Protein 3UIW (pdb70)

Organism: Danio rerio (NCBI:txid7955)

Sequence (219 aa):
PGLSSSACGQFVQDIVSSNCVVIFSKTTCPYCKMAKGVFNEIGATYKVVELDEHNDGRRLQETLAELTGARTVPRVFINGQCIGGGSDTKQLHQQGKLLPLIEQCRPCCLGLSSSACGQFVQDIVSSNCVVIFSKTTCPYCKMAKGVFNEIGATYKVVELDEHNDGRRLQETLAELTGARTVPRVFINGQCIGGGSDTKQLHQQGKLLPLIEQCRPCCL

CATH classification: 3.40.30.10

Nearest PDB structures (foldseek):
  3uiw-assembly1_A  TM=1.009E+00  e=3.862E-23  Danio rerio
  2fls-assembly1_A  TM=9.974E-01  e=3.749E-14  Homo sapiens
  2ht9-assembly1_B  TM=9.927E-01  e=5.512E-14  Homo sapiens
  2e7p-assembly5_D  TM=9.700E-01  e=1.005E-11  Populus tremula x Populus tremuloides
  3h8q-assembly2_B  TM=9.301E-01  e=3.407E-11  Homo sapiens

Solvent-accessible surface area: 11529 Å² total; per-residue (Å²): 130,53,35,35,120,53,11,16,10,6,24,3,66,16,13,13,75,67,42,43,2,0,0,0,0,56,70,115,21,102,123,0,147,61,0,40,30,6,0,94,137,41,64,17,129,57,91,45,11,34,4,68,125,39,136,38,5,208,89,0,19,78,12,0,26,120,104,35,72,36,120,86,20,2,16,0,11,4,68,34,128,44,29,14,10,3,52,68,0,67,80,39,51,121,112,49,100,0,80,63,55,25,123,128,21,172,76,143,122,148,77,38,42,120,50,15,20,14,5,28,4,95,16,16,15,78,65,49,45,2,1,0,0,0,52,73,112,20,92,123,0,60,66,0,40,30,11,0,92,86,49,69,20,132,54,96,47,10,35,7,64,111,16,89,46,5,86,50,0,43,54,15,0,26,143,93,43,72,40,89,76,18,0,12,0,12,5,64,34,130,42,30,14,11,3,61,64,0,54,120,42,67,143,98,50,33,0,61,71,75,32,132,73,2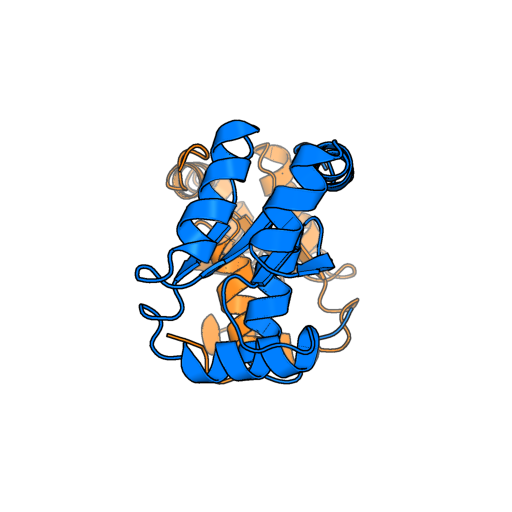9,118,84,121,116,157

GO terms:
  GO:0051537 2 iron, 2 sulfur cluster binding (F, IDA)
  GO:0005829 cytosol (C, IDA)
  GO:0016491 oxidoreductase activity (F, IDA)
  GO:0015038 glutathione disulfide oxidoreductase activity (F, IDA)
  GO:0080058 protein deglutathionylation (P, IDA)
  GO:0001755 neural crest cell migration (P, IMP)
  GO:0001944 vasculature development (P, IMP)
  GO:0003147 neural crest cell migration involved in heart formation (P, IMP)
  GO:0007417 central nervous system development (P, IMP)
  GO:0060914 heart formation (P, IMP)
  GO:0008347 glial cell migration (P, IMP)

Structure (mmCIF, N/CA/C/O backbone):
data_3UIW
#
_entry.id   3UIW
#
_cell.length_a   92.552
_cell.length_b   92.552
_cell.length_c   167.077
_cell.angle_alpha   90.00
_cell.angle_beta   90.00
_cell.angle_gamma   120.00
#
_symmetry.space_group_name_H-M   'H 3 2'
#
loop_
_entity.id
_entity.type
_entity.pdbx_description
1 polymer 'Glutaredoxin 2'
2 non-polymer GLUTATHIONE
3 non-polymer 'SULFATE ION'
4 water water
#
loop_
_atom_site.group_PDB
_atom_site.id
_atom_site.type_symbol
_atom_site.label_atom_id
_atom_site.label_alt_id
_atom_site.label_comp_id
_atom_site.label_asym_id
_atom_site.label_entity_id
_atom_site.label_seq_id
_atom_site.pdbx_PDB_ins_code
_atom_site.Cartn_x
_atom_site.Cartn_y
_atom_site.Cartn_z
_atom_site.occupancy
_atom_site.B_iso_or_equiv
_atom_site.auth_seq_id
_atom_site.auth_comp_id
_atom_site.auth_asym_id
_atom_site.auth_atom_id
_atom_site.pdbx_PDB_model_num
ATOM 1 N N . PRO A 1 29 ? -36.503 23.188 10.690 1.00 96.60 9 PRO A N 1
ATOM 2 C CA . PRO A 1 29 ? -37.323 23.452 9.504 1.00 94.96 9 PRO A CA 1
ATOM 3 C C . PRO A 1 29 ? -38.242 22.272 9.158 1.00 96.10 9 PRO A C 1
ATOM 4 O O . PRO A 1 29 ? -38.778 21.643 10.073 1.00 95.06 9 PRO A O 1
ATOM 8 N N . GLY A 1 30 ? -38.419 21.975 7.871 1.00 97.89 10 GLY A N 1
ATOM 9 C CA . GLY A 1 30 ? -39.324 20.916 7.450 1.00 92.76 10 GLY A CA 1
ATOM 10 C C . GLY A 1 30 ? -38.860 20.188 6.201 1.00 79.12 10 GLY A C 1
ATOM 11 O O . GLY A 1 30 ? -38.004 20.669 5.471 1.00 74.09 10 GLY A O 1
ATOM 12 N N . LEU A 1 31 ? -39.444 19.022 5.963 1.00 64.49 11 LEU A N 1
ATOM 13 C CA . LEU A 1 31 ? -39.004 18.121 4.910 1.00 54.46 11 LEU A CA 1
ATOM 14 C C . LEU A 1 31 ? -39.958 18.221 3.712 1.00 54.75 11 LEU A C 1
ATOM 15 O O . LEU A 1 31 ? -41.154 18.439 3.874 1.00 53.99 11 LEU A O 1
ATOM 20 N N . SER A 1 32 ? -39.428 18.089 2.503 1.00 51.23 12 SER A N 1
ATOM 21 C CA . SER A 1 32 ? -40.255 18.132 1.307 1.00 47.33 12 SER A CA 1
ATOM 22 C C . SER A 1 32 ? -41.175 16.910 1.242 1.00 52.92 12 SER A C 1
ATOM 23 O O . SER A 1 32 ? -40.915 15.906 1.899 1.00 59.13 12 SER A O 1
ATOM 26 N N . SER A 1 33 ? -42.245 16.993 0.456 1.00 49.38 13 SER A N 1
ATOM 27 C CA . SER A 1 33 ? -43.266 15.941 0.448 1.00 51.67 13 SER A CA 1
ATOM 28 C C . SER A 1 33 ? -42.947 14.755 -0.477 1.00 52.28 13 SER A C 1
ATOM 29 O O . SER A 1 33 ? -43.768 13.850 -0.616 1.00 50.41 13 SER A O 1
ATOM 32 N N . SER A 1 34 ? -41.777 14.773 -1.120 1.00 52.74 14 SER A N 1
ATOM 33 C CA . SER A 1 34 ? -41.278 13.623 -1.894 1.00 39.15 14 SER A CA 1
ATOM 34 C C . SER A 1 34 ? -39.753 13.683 -2.035 1.00 35.36 14 SER A C 1
ATOM 35 O O . SER A 1 34 ? -39.152 14.718 -1.786 1.00 43.12 14 SER A O 1
ATOM 38 N N . ALA A 1 35 ? -39.134 12.566 -2.417 1.00 25.65 15 ALA A N 1
ATOM 39 C CA . ALA A 1 35 ? -37.704 12.525 -2.739 1.00 34.62 15 ALA A CA 1
ATOM 40 C C . ALA A 1 35 ? -37.293 13.484 -3.866 1.00 43.90 15 ALA A C 1
ATOM 41 O O . ALA A 1 35 ? -36.207 14.059 -3.840 1.00 45.84 15 ALA A O 1
ATOM 43 N N . CYS A 1 36 ? -38.150 13.632 -4.867 1.00 54.63 16 CYS A N 1
ATOM 44 C CA . CYS A 1 36 ? -37.935 14.607 -5.934 1.00 53.79 16 CYS A CA 1
ATOM 45 C C . CYS A 1 36 ? -37.789 16.013 -5.354 1.00 42.62 16 CYS A C 1
ATOM 46 O O . CYS A 1 36 ? -36.819 16.745 -5.650 1.00 33.18 16 CYS A O 1
ATOM 49 N N . GLY A 1 37 ? -38.780 16.379 -4.536 1.00 34.93 17 GLY A N 1
ATOM 50 C CA . GLY A 1 37 ? -38.829 17.677 -3.890 1.00 28.02 17 GLY A CA 1
ATOM 51 C C . GLY A 1 37 ? -37.655 17.858 -2.953 1.00 34.08 17 GLY A C 1
ATOM 52 O O . GLY A 1 37 ? -37.034 18.923 -2.890 1.00 37.62 17 GLY A O 1
ATOM 53 N N . GLN A 1 38 ? -37.325 16.798 -2.236 1.00 34.10 18 GLN A N 1
ATOM 54 C CA . GLN A 1 38 ? -36.270 16.880 -1.259 1.00 33.94 18 GLN A CA 1
ATOM 55 C C . GLN A 1 38 ? -34.984 17.122 -1.986 1.00 31.20 18 GLN A C 1
ATOM 56 O O . GLN A 1 38 ? -34.196 17.973 -1.604 1.00 30.22 18 GLN A O 1
ATOM 62 N N . PHE A 1 39 ? -34.775 16.352 -3.041 1.00 30.22 19 PHE A N 1
ATOM 63 C CA . PHE A 1 39 ? -33.564 16.456 -3.818 1.00 25.72 19 PHE A CA 1
ATOM 64 C C . PHE A 1 39 ? -33.379 17.872 -4.363 1.00 35.68 19 PHE A C 1
ATOM 65 O O . PHE A 1 39 ? -32.299 18.468 -4.226 1.00 41.40 19 PHE A O 1
ATOM 73 N N . VAL A 1 40 ? -34.427 18.420 -4.973 1.00 30.32 20 VAL A N 1
ATOM 7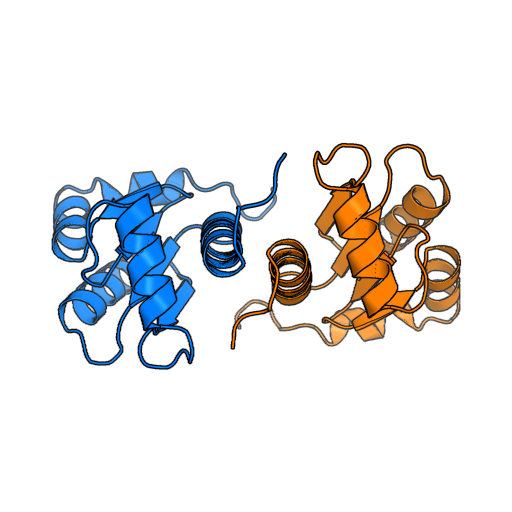4 C CA . VAL A 1 40 ? -34.336 19.784 -5.486 1.00 28.58 20 VAL A CA 1
ATOM 75 C C . VAL A 1 40 ? -34.052 20.796 -4.357 1.00 36.98 20 VAL A C 1
ATOM 76 O O . VAL A 1 40 ? -33.135 21.625 -4.465 1.00 34.09 20 VAL A O 1
ATOM 80 N N . GLN A 1 41 ? -34.812 20.712 -3.266 1.00 41.19 21 GLN A N 1
ATOM 81 C CA . GLN A 1 41 ? -34.550 21.543 -2.082 1.00 36.61 21 GLN A CA 1
ATOM 82 C C . GLN A 1 41 ? -33.094 21.398 -1.639 1.00 30.18 21 GLN A C 1
ATOM 83 O O . GLN A 1 41 ? -32.376 22.387 -1.416 1.00 26.17 21 GLN A O 1
ATOM 86 N N . ASP A 1 42 ? -32.650 20.148 -1.553 1.00 22.11 22 ASP A N 1
ATOM 87 C CA . ASP A 1 42 ? -31.334 19.849 -1.017 1.00 26.01 22 ASP A CA 1
ATOM 88 C C . ASP A 1 42 ? -30.282 20.513 -1.874 1.00 30.35 22 ASP A C 1
ATOM 89 O O . ASP A 1 42 ? -29.497 21.292 -1.359 1.00 30.32 22 ASP A O 1
ATOM 94 N N . ILE A 1 43 ? -30.259 20.226 -3.179 1.00 25.21 23 ILE A N 1
ATOM 95 C CA . ILE A 1 43 ? -29.156 20.730 -3.989 1.00 26.61 23 ILE A CA 1
ATOM 96 C C . ILE A 1 43 ? -29.249 22.241 -4.177 1.00 35.56 23 ILE A C 1
ATOM 97 O O . ILE A 1 43 ? -28.232 22.922 -4.269 1.00 50.30 23 ILE A O 1
ATOM 102 N N . VAL A 1 44 ? -30.461 22.775 -4.241 1.00 29.56 24 VAL A N 1
ATOM 103 C CA . VAL A 1 44 ? -30.620 24.218 -4.364 1.00 24.51 24 VAL A CA 1
ATOM 104 C C . VAL A 1 44 ? -30.237 24.973 -3.081 1.00 27.30 24 VAL A C 1
ATOM 105 O O . VAL A 1 44 ? -29.874 26.148 -3.133 1.00 22.32 24 VAL A O 1
ATOM 109 N N . SER A 1 45 ? -30.336 24.298 -1.937 1.00 30.53 25 SER A N 1
ATOM 110 C CA . SER A 1 45 ? -29.826 24.829 -0.664 1.00 35.65 25 SER A CA 1
ATOM 111 C C . SER A 1 45 ? -28.316 24.719 -0.453 1.00 35.06 25 SER A C 1
ATOM 112 O O . SER A 1 45 ? -27.750 25.537 0.246 1.00 31.84 25 SER A O 1
ATOM 115 N N . SER A 1 46 ? -27.666 23.701 -1.012 1.00 32.30 26 SER A N 1
ATOM 116 C CA . SER A 1 46 ? -26.257 23.451 -0.699 1.00 29.25 26 SER A CA 1
ATOM 117 C C . SER A 1 46 ? -25.374 24.176 -1.676 1.00 34.36 26 SER A C 1
ATOM 118 O O . SER A 1 46 ? -24.157 24.086 -1.598 1.00 37.34 26 SER A O 1
ATOM 121 N N . ASN A 1 47 ? -25.995 24.866 -2.623 1.00 35.56 27 ASN A N 1
ATOM 122 C CA . ASN A 1 47 ? -25.273 25.434 -3.742 1.00 24.18 27 ASN A CA 1
ATOM 123 C C . ASN A 1 47 ? -25.778 26.808 -4.097 1.00 18.61 27 ASN A C 1
ATOM 124 O O . ASN A 1 47 ? -26.971 27.032 -4.193 1.00 27.10 27 ASN A O 1
ATOM 129 N N . CYS A 1 48 ? -24.859 27.737 -4.277 1.00 19.18 28 CYS A N 1
ATOM 130 C CA . CYS A 1 48 ? -25.207 29.051 -4.773 1.00 26.22 28 CYS A CA 1
ATOM 131 C C . CYS A 1 48 ? -25.933 28.916 -6.109 1.00 23.61 28 CYS A C 1
ATOM 132 O O . CYS A 1 48 ? -27.103 29.251 -6.217 1.00 22.88 28 CYS A O 1
ATOM 135 N N . VAL A 1 49 ? -25.221 28.422 -7.122 1.00 16.46 29 VAL A N 1
ATOM 136 C CA . VAL A 1 49 ? -25.737 28.349 -8.480 1.00 18.54 29 VAL A CA 1
ATOM 137 C C . VAL A 1 49 ? -26.036 26.904 -8.877 1.00 25.32 29 VAL A C 1
ATOM 138 O O . VAL A 1 49 ? -25.172 26.038 -8.840 1.00 21.69 29 VAL A O 1
ATOM 142 N N . VAL A 1 50 ? -27.275 26.632 -9.245 1.00 27.65 30 VAL A N 1
ATOM 143 C CA . VAL A 1 50 ? -27.607 25.312 -9.738 1.00 27.67 30 VAL A CA 1
ATOM 144 C C . VAL A 1 50 ? -28.315 25.395 -11.081 1.00 25.24 30 VAL A C 1
ATOM 145 O O . VAL A 1 50 ? -29.226 26.192 -11.274 1.00 30.06 30 VAL A O 1
ATOM 149 N N . ILE A 1 51 ? -27.883 24.551 -12.002 1.00 25.59 31 ILE A N 1
ATOM 150 C CA . ILE A 1 51 ? -28.474 24.464 -13.316 1.00 23.37 31 ILE A CA 1
ATOM 151 C C . ILE A 1 51 ? -29.005 23.053 -13.480 1.00 25.10 31 ILE A C 1
ATOM 152 O O . ILE A 1 51 ? -28.237 22.089 -13.544 1.00 35.01 31 ILE A O 1
ATOM 157 N N . PHE A 1 52 ? -30.321 22.917 -13.533 1.00 18.22 32 PHE A N 1
ATOM 158 C CA . PHE A 1 52 ? -30.909 21.655 -13.977 1.00 17.51 32 PHE A CA 1
ATOM 159 C C . PHE A 1 52 ? -30.957 21.688 -15.499 1.00 21.12 32 PHE A C 1
ATOM 160 O O . PHE A 1 52 ? -31.530 22.599 -16.089 1.00 15.11 32 PHE A O 1
ATOM 168 N N . SER A 1 53 ? -30.336 20.696 -16.123 1.00 23.74 33 SER A N 1
ATOM 169 C CA . SER A 1 53 ? -29.913 20.818 -17.503 1.00 24.23 33 SER A CA 1
ATOM 170 C C . SER A 1 53 ? -30.138 19.533 -18.300 1.00 30.28 33 SER A C 1
ATOM 171 O O . SER A 1 53 ? -30.467 18.492 -17.738 1.00 27.80 33 SER A O 1
ATOM 174 N N . LYS A 1 54 ? -30.020 19.627 -19.620 1.00 28.10 34 LYS A N 1
ATOM 175 C CA . LYS A 1 54 ? -29.800 18.443 -20.436 1.00 27.58 34 LYS A CA 1
ATOM 176 C C . LYS A 1 54 ? -28.523 18.621 -21.255 1.00 19.98 34 LYS A C 1
ATOM 177 O O . LYS A 1 54 ? -28.207 19.718 -21.696 1.00 23.64 34 LYS A O 1
ATOM 183 N N . THR A 1 55 ? -27.776 17.538 -21.413 1.00 25.91 35 THR A N 1
ATOM 184 C CA . THR A 1 55 ? -26.508 17.550 -22.143 1.00 34.13 35 THR A CA 1
ATOM 185 C C . THR A 1 55 ? -26.703 17.921 -23.599 1.00 38.30 35 THR A C 1
ATOM 186 O O . THR A 1 55 ? -25.801 18.481 -24.218 1.00 37.10 35 THR A O 1
ATOM 190 N N . THR A 1 56 ? -27.884 17.595 -24.129 1.00 35.33 36 THR A N 1
ATOM 191 C CA . THR A 1 56 ? -28.246 17.924 -25.505 1.00 38.38 36 THR A CA 1
ATOM 192 C C . THR A 1 56 ? -28.927 19.292 -25.673 1.00 45.78 36 THR A C 1
ATOM 193 O O . THR A 1 56 ? -29.334 19.623 -26.783 1.00 47.92 36 THR A O 1
ATOM 197 N N . CYS A 1 57 ? -29.058 20.090 -24.607 1.00 33.42 37 CYS A N 1
ATOM 198 C CA . CYS A 1 57 ? -29.775 21.365 -24.735 1.00 22.44 37 CYS A CA 1
ATOM 199 C C . CYS A 1 57 ? -28.888 22.611 -24.854 1.00 26.04 37 CYS A C 1
ATOM 200 O O . CYS A 1 57 ? -28.210 22.975 -23.898 1.00 38.62 37 CYS A O 1
ATOM 203 N N . PRO A 1 58 ? -28.923 23.282 -26.025 1.00 26.01 38 PRO A N 1
ATOM 204 C CA . PRO A 1 58 ? -28.143 24.490 -26.336 1.00 19.12 38 PRO A CA 1
ATOM 205 C C . PRO A 1 58 ? -28.400 25.677 -25.387 1.00 21.70 38 PRO A C 1
ATOM 206 O O . PRO A 1 58 ? -27.487 26.465 -25.133 1.00 23.19 38 PRO A O 1
ATOM 210 N N . TYR A 1 59 ? -29.628 25.843 -24.907 1.00 21.68 39 TYR A N 1
ATOM 211 C CA . TYR A 1 59 ? -29.895 26.882 -23.925 1.00 23.80 39 TYR A CA 1
ATOM 212 C C . TYR A 1 59 ? -29.125 26.618 -22.611 1.00 16.09 39 TYR A C 1
ATOM 213 O O . TYR A 1 59 ? -28.668 27.565 -21.961 1.00 19.18 39 TYR A O 1
ATOM 222 N N . CYS A 1 60 ? -28.932 25.340 -22.268 1.00 13.13 40 CYS A N 1
ATOM 223 C CA . CYS A 1 60 ? -28.090 24.942 -21.129 1.00 17.56 40 CYS A CA 1
ATOM 224 C C . CYS A 1 60 ? -26.614 25.224 -21.380 1.00 31.10 40 CYS A C 1
ATOM 225 O O . CYS A 1 60 ? -25.888 25.669 -20.469 1.00 40.82 40 CYS A O 1
ATOM 228 N N . LYS A 1 61 ? -26.150 24.967 -22.600 1.00 21.06 41 LYS A N 1
ATOM 229 C CA . LYS A 1 61 ? -24.763 25.306 -22.929 1.00 27.30 41 LYS A CA 1
ATOM 230 C C . LYS A 1 61 ? -24.586 26.826 -22.846 1.00 23.68 41 LYS A C 1
ATOM 231 O O . LYS A 1 61 ? -23.579 27.320 -22.341 1.00 23.95 41 LYS A O 1
ATOM 236 N N . MET A 1 62 ? -25.576 27.576 -23.310 1.00 20.22 42 MET A N 1
ATOM 237 C CA . MET A 1 62 ? -25.509 29.028 -23.188 1.00 27.89 42 MET A CA 1
ATOM 238 C C . MET A 1 62 ? -25.399 29.498 -21.715 1.00 35.27 42 MET A C 1
ATOM 239 O O . MET A 1 62 ? -24.444 30.212 -21.345 1.00 39.55 42 MET A O 1
ATOM 244 N N . ALA A 1 63 ? -26.365 29.093 -20.884 1.00 22.73 43 ALA A N 1
ATOM 245 C CA . ALA A 1 63 ? -26.330 29.414 -19.448 1.00 18.39 43 ALA A CA 1
ATOM 246 C C . ALA A 1 63 ? -25.007 29.001 -18.744 1.00 25.06 43 ALA A C 1
ATOM 247 O O . ALA A 1 63 ? -24.354 29.824 -18.066 1.00 30.22 43 ALA A O 1
ATOM 249 N N . LYS A 1 64 ? -24.595 27.743 -18.916 1.00 18.26 44 LYS A N 1
ATOM 250 C CA . LYS A 1 64 ? -23.293 27.312 -18.405 1.00 21.41 44 LYS A CA 1
ATOM 251 C C . LYS A 1 64 ? -22.215 28.275 -18.873 1.00 23.06 44 LYS A C 1
ATOM 252 O O . LYS A 1 64 ? -21.353 28.685 -18.097 1.00 27.87 44 LYS A O 1
ATOM 258 N N . GLY A 1 65 ? -22.276 28.637 -20.149 1.00 20.65 45 GLY A N 1
ATOM 259 C CA . GLY A 1 65 ? -21.330 29.566 -20.734 1.00 17.29 45 GLY A CA 1
ATOM 260 C C . GLY A 1 65 ? -21.238 30.896 -20.010 1.00 21.25 45 GLY A C 1
ATOM 261 O O . GLY A 1 65 ? -20.136 31.383 -19.719 1.00 24.15 45 GLY A O 1
ATOM 262 N N . VAL A 1 66 ? -22.375 31.522 -19.736 1.00 18.19 46 VAL A N 1
ATOM 263 C CA . VAL A 1 66 ? -22.269 32.801 -19.044 1.00 35.77 46 VAL A CA 1
ATOM 264 C C . VAL A 1 66 ? -21.668 32.578 -17.654 1.00 44.11 46 VAL A C 1
ATOM 265 O O . VAL A 1 66 ? -20.843 33.374 -17.184 1.00 44.31 46 VAL A O 1
ATOM 269 N N . PHE A 1 67 ? -22.026 31.484 -16.995 1.00 44.45 47 PHE A N 1
ATOM 270 C CA . PHE A 1 67 ? -21.386 31.265 -15.696 1.00 36.98 47 PHE A CA 1
ATOM 271 C C . PHE A 1 67 ? -19.881 31.061 -15.778 1.00 39.47 47 PHE A C 1
ATOM 272 O O . PHE A 1 67 ? -19.152 31.614 -14.972 1.00 42.16 47 PHE A O 1
ATOM 280 N N . ASN A 1 68 ? -19.401 30.288 -16.742 1.00 34.73 48 ASN A N 1
ATOM 281 C CA . ASN A 1 68 ? -17.958 30.201 -16.945 1.00 34.34 48 ASN A CA 1
ATOM 282 C C . ASN A 1 68 ? -17.376 31.586 -17.235 1.00 36.42 48 ASN A C 1
ATOM 283 O O . ASN A 1 68 ? -16.288 31.937 -16.778 1.00 24.48 48 ASN A O 1
ATOM 288 N N . GLU A 1 69 ? -18.108 32.385 -17.993 1.00 33.31 49 GLU A N 1
ATOM 289 C CA . GLU A 1 69 ? -17.644 33.733 -18.268 1.00 34.83 49 GLU A CA 1
ATOM 290 C C . GLU A 1 69 ? -17.406 34.482 -16.960 1.00 36.77 49 GLU A C 1
ATOM 291 O O . GLU A 1 69 ? -16.362 35.083 -16.773 1.00 41.21 49 GLU A O 1
ATOM 297 N N . ILE A 1 70 ? -18.382 34.449 -16.059 1.00 42.65 50 ILE A N 1
ATOM 298 C CA . ILE A 1 70 ? -18.262 35.147 -14.780 1.00 38.35 50 ILE A CA 1
ATOM 299 C C . ILE A 1 70 ? -17.180 34.560 -13.843 1.00 45.59 50 ILE A C 1
ATOM 300 O O . ILE A 1 70 ? -16.712 35.232 -12.913 1.00 47.76 50 ILE A O 1
ATOM 305 N N . GLY A 1 71 ? -16.797 33.308 -14.070 1.00 33.65 51 GLY A N 1
ATOM 306 C CA . GLY A 1 71 ? -15.913 32.611 -13.153 1.00 32.56 51 GLY A CA 1
ATOM 307 C C . GLY A 1 71 ? -16.604 32.087 -11.900 1.00 38.75 51 GLY A C 1
ATOM 308 O O . GLY A 1 71 ? -15.976 31.926 -10.859 1.00 51.52 51 GLY A O 1
ATOM 309 N N . ALA A 1 72 ? -17.902 31.815 -11.999 1.00 39.97 52 ALA A N 1
ATOM 310 C CA . ALA A 1 72 ? -18.655 31.195 -10.915 1.00 32.05 52 ALA A CA 1
ATOM 311 C C . ALA A 1 72 ? -18.742 29.694 -11.141 1.00 30.46 52 ALA A C 1
ATOM 312 O O . ALA A 1 72 ? -19.160 29.260 -12.197 1.00 34.45 52 ALA A O 1
ATOM 314 N N . THR A 1 73 ? -18.346 28.885 -10.169 1.00 29.84 53 THR A N 1
ATOM 315 C CA . THR A 1 73 ? -18.553 27.450 -10.309 1.00 32.42 53 THR A CA 1
ATOM 316 C C . THR A 1 73 ? -19.985 27.135 -9.892 1.00 30.37 53 THR A C 1
ATOM 317 O O . THR A 1 73 ? -20.559 27.820 -9.063 1.00 26.35 53 THR A O 1
ATOM 321 N N . TYR A 1 74 ? -20.586 26.124 -10.499 1.00 34.12 54 TYR A N 1
ATOM 322 C CA . TYR A 1 74 ? -21.989 25.863 -10.261 1.00 25.87 54 TYR A CA 1
ATOM 323 C C . TYR A 1 74 ? -22.202 24.359 -10.226 1.00 26.70 54 TYR A C 1
ATOM 324 O O . TYR A 1 74 ? -21.316 23.599 -10.597 1.00 24.85 54 TYR A O 1
ATOM 333 N N . LYS A 1 75 ? -23.364 23.936 -9.747 1.00 25.76 55 LYS A N 1
ATOM 334 C CA . LYS A 1 75 ? -23.725 22.535 -9.730 1.00 33.07 55 LYS A CA 1
ATOM 335 C C . LYS A 1 75 ? -24.628 22.244 -10.915 1.00 33.93 55 LYS A C 1
ATOM 336 O O . LYS A 1 75 ? -25.606 22.942 -11.142 1.00 28.46 55 LYS A O 1
ATOM 342 N N . VAL A 1 76 ? -24.303 21.203 -11.664 1.00 35.42 56 VAL A N 1
ATOM 343 C CA . VAL A 1 76 ? -25.148 20.783 -12.761 1.00 29.41 56 VAL A CA 1
ATOM 344 C C . VAL A 1 76 ? -25.807 19.450 -12.462 1.00 29.25 56 VAL A C 1
ATOM 345 O O . VAL A 1 76 ? -25.161 18.513 -11.985 1.00 35.88 56 VAL A O 1
ATOM 349 N N . VAL A 1 77 ? -27.101 19.371 -12.734 1.00 23.05 57 VAL A N 1
ATOM 350 C CA . VAL A 1 77 ? -27.795 18.099 -12.724 1.00 22.47 57 VAL A CA 1
ATOM 351 C C . VAL A 1 77 ? -28.269 17.800 -14.143 1.00 25.36 57 VAL A C 1
ATOM 352 O O . VAL A 1 77 ? -29.217 18.410 -14.639 1.00 23.72 57 VAL A O 1
ATOM 356 N N . GLU A 1 78 ? -27.637 16.852 -14.813 1.00 26.67 58 GLU A N 1
ATOM 357 C CA . GLU A 1 78 ? -28.100 16.537 -16.145 1.00 21.24 58 GLU A CA 1
ATOM 358 C C . GLU A 1 78 ? -29.334 15.629 -16.035 1.00 20.18 58 GLU A C 1
ATOM 359 O O . GLU A 1 78 ? -29.233 14.482 -15.634 1.00 32.58 58 GLU A O 1
ATOM 365 N N . LEU A 1 79 ? -30.493 16.119 -16.448 1.00 23.72 59 LEU A N 1
ATOM 366 C CA . LEU A 1 79 ? -31.725 15.376 -16.237 1.00 33.55 59 LEU A CA 1
ATOM 367 C C . LEU A 1 79 ? -31.860 14.206 -17.182 1.00 33.33 59 LEU A C 1
ATOM 368 O O . LEU A 1 79 ? -32.705 13.348 -16.982 1.00 33.04 59 LEU A O 1
ATOM 373 N N . ASP A 1 80 ? -31.060 14.190 -18.235 1.00 33.91 60 ASP A N 1
ATOM 374 C CA . ASP A 1 80 ? -31.161 13.128 -19.229 1.00 32.47 60 ASP A CA 1
ATOM 375 C C . ASP A 1 80 ? -30.240 11.981 -18.855 1.00 39.57 60 ASP A C 1
ATOM 376 O O . ASP A 1 80 ? -30.329 10.899 -19.423 1.00 38.15 60 ASP A O 1
ATOM 381 N N . GLU A 1 81 ? -29.367 12.236 -17.882 1.00 40.79 61 GLU A N 1
ATOM 382 C CA . GLU A 1 81 ? -28.471 11.221 -17.337 1.00 34.78 61 GLU A CA 1
ATOM 383 C C . GLU A 1 81 ? -29.000 10.652 -16.035 1.00 41.45 61 GLU A C 1
ATOM 384 O O . GLU A 1 81 ? -28.423 9.735 -15.471 1.00 48.62 61 GLU A O 1
ATOM 390 N N . HIS A 1 82 ? -30.120 11.193 -15.580 1.00 44.55 62 HIS A N 1
ATOM 391 C CA . HIS A 1 82 ? -30.697 10.825 -14.300 1.00 45.64 62 HIS A CA 1
ATOM 392 C C . HIS A 1 82 ? -31.873 9.879 -14.534 1.00 54.19 62 HIS A C 1
ATOM 393 O O . HIS A 1 82 ? -32.717 10.137 -15.392 1.00 53.87 62 HIS A O 1
ATOM 400 N N . ASN A 1 83 ? -31.938 8.788 -13.778 1.00 62.77 63 ASN A N 1
ATOM 401 C CA . ASN A 1 83 ? -32.992 7.800 -13.983 1.00 64.73 63 ASN A CA 1
ATOM 402 C C . ASN A 1 83 ? -34.362 8.394 -13.708 1.00 49.87 63 ASN A C 1
ATOM 403 O O . ASN A 1 83 ? -35.379 7.948 -14.230 1.00 48.81 63 ASN A O 1
ATOM 408 N N . ASP A 1 84 ? -34.370 9.381 -12.832 1.00 37.82 64 ASP A N 1
ATOM 409 C CA . ASP A 1 84 ? -35.565 10.128 -12.478 1.00 31.02 64 ASP A CA 1
ATOM 410 C C . ASP A 1 84 ? -35.754 11.488 -13.175 1.00 27.77 64 ASP A C 1
ATOM 411 O O . ASP A 1 84 ? -36.490 12.347 -12.681 1.00 27.12 64 ASP A O 1
ATOM 416 N N . GLY A 1 85 ? -35.021 11.711 -14.265 1.00 27.50 65 GLY A N 1
ATOM 417 C CA . GLY A 1 85 ? -35.084 12.964 -15.002 1.00 21.41 65 GLY A CA 1
ATOM 418 C C . GLY A 1 85 ? -36.480 13.514 -15.237 1.00 31.35 65 GLY A C 1
ATOM 419 O O . GLY A 1 85 ? -36.726 14.711 -15.032 1.00 33.33 65 GLY A O 1
ATOM 420 N N . ARG A 1 86 ? -37.403 12.654 -15.657 1.00 37.81 66 ARG A N 1
ATOM 421 C CA . ARG A 1 86 ? -38.769 13.066 -15.962 1.00 36.53 66 ARG A CA 1
ATOM 422 C C . ARG A 1 86 ? -39.518 13.539 -14.694 1.00 30.72 66 ARG A C 1
ATOM 423 O O . ARG A 1 86 ? -40.176 14.584 -14.689 1.00 32.69 66 ARG A O 1
ATOM 431 N N . ARG A 1 87 ? -39.406 12.778 -13.613 1.00 20.91 67 ARG A N 1
ATOM 432 C CA . ARG A 1 87 ? -39.988 13.192 -12.336 1.00 34.66 67 ARG A CA 1
ATOM 433 C C . ARG A 1 87 ? -39.402 14.519 -11.829 1.00 34.70 67 ARG A C 1
ATOM 434 O O . ARG A 1 87 ? -40.108 15.352 -11.235 1.00 45.43 67 ARG A O 1
ATOM 438 N N . LEU A 1 88 ? -38.114 14.723 -12.064 1.00 28.52 68 LEU 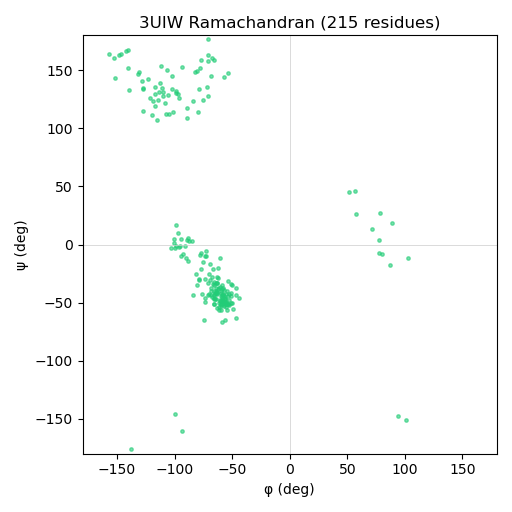A N 1
ATOM 439 C CA . LEU A 1 88 ? -37.468 15.944 -11.616 1.00 33.66 68 LEU A CA 1
ATOM 440 C C . LEU A 1 88 ? -37.997 17.080 -12.456 1.00 29.38 68 LEU A C 1
ATOM 441 O O . LEU A 1 88 ? -38.331 18.143 -11.928 1.00 26.55 68 LEU A O 1
ATOM 446 N N . GLN A 1 89 ? -38.115 16.835 -13.762 1.00 25.78 69 GLN A N 1
ATOM 447 C CA . GLN A 1 89 ? -38.699 17.821 -14.660 1.00 23.08 69 GLN A CA 1
ATOM 448 C C . GLN A 1 89 ? -40.107 18.209 -14.178 1.00 20.60 69 GLN A C 1
ATOM 449 O O . GLN A 1 89 ? -40.421 19.398 -14.074 1.00 25.07 69 GLN A O 1
ATOM 455 N N . GLU A 1 90 ? -40.934 17.225 -13.828 1.00 17.82 70 GLU A N 1
ATOM 456 C CA . GLU A 1 90 ? -42.242 17.520 -13.221 1.00 18.59 70 GLU A CA 1
ATOM 457 C C . GLU A 1 90 ? -42.121 18.394 -11.963 1.00 20.92 70 GLU A C 1
ATOM 458 O O . GLU A 1 90 ? -42.820 19.404 -11.831 1.00 19.06 70 GLU A O 1
ATOM 464 N N . THR A 1 91 ? -41.248 18.016 -11.030 1.00 25.42 71 THR A N 1
ATOM 465 C CA . THR A 1 91 ? -41.079 18.817 -9.807 1.00 20.69 71 THR A CA 1
ATOM 466 C C . THR A 1 91 ? -40.669 20.253 -10.130 1.00 21.07 71 THR A C 1
ATOM 467 O O . THR A 1 91 ? -41.184 21.199 -9.539 1.00 21.69 71 THR A O 1
ATOM 471 N N . LEU A 1 92 ? -39.747 20.418 -11.076 1.00 14.25 72 LEU A N 1
ATOM 472 C CA . LEU A 1 92 ? -39.285 21.750 -11.432 1.00 19.61 72 LEU A CA 1
ATOM 473 C C . LEU A 1 92 ? -40.415 22.527 -12.058 1.00 16.81 72 LEU A C 1
ATOM 474 O O . LEU A 1 92 ? -40.515 23.732 -11.885 1.00 14.94 72 LEU A O 1
ATOM 479 N N . ALA A 1 93 ? -41.265 21.842 -12.805 1.00 24.18 73 ALA A N 1
ATOM 480 C CA . ALA A 1 93 ? -42.462 22.494 -13.318 1.00 22.03 73 ALA A CA 1
ATOM 481 C C . ALA A 1 93 ? -43.331 23.004 -12.153 1.00 20.95 73 ALA A C 1
ATOM 482 O O . ALA A 1 93 ? -43.731 24.153 -12.142 1.00 20.06 73 ALA A O 1
ATOM 484 N N . GLU A 1 94 ? -43.633 22.156 -11.174 1.00 19.14 74 GLU A N 1
ATOM 485 C CA . GLU A 1 94 ? -44.436 22.621 -10.028 1.00 23.99 74 GLU A CA 1
ATOM 486 C C . GLU A 1 94 ? -43.796 23.787 -9.266 1.00 23.42 74 GLU A C 1
ATOM 487 O O . GLU A 1 94 ? -44.476 24.757 -8.951 1.00 25.75 74 GLU A O 1
ATOM 493 N N . LEU A 1 95 ? -42.494 23.709 -8.985 1.00 23.86 75 LEU A N 1
ATOM 494 C CA . LEU A 1 95 ? -41.800 24.817 -8.316 1.00 18.64 75 LEU A CA 1
ATOM 495 C C . LEU A 1 95 ? -41.703 26.102 -9.128 1.00 18.76 75 LEU A C 1
ATOM 496 O O . LEU A 1 95 ? -41.963 27.172 -8.605 1.00 17.94 75 LEU A O 1
ATOM 501 N N . THR A 1 96 ? -41.234 26.013 -10.371 1.00 25.38 76 THR A N 1
ATOM 502 C CA . THR A 1 96 ? -40.870 27.210 -11.130 1.00 19.23 76 THR A CA 1
ATOM 503 C C . THR A 1 96 ? -41.846 27.694 -12.200 1.00 16.84 76 THR A C 1
ATOM 504 O O . THR A 1 96 ? -41.594 28.710 -12.842 1.00 30.55 76 THR A O 1
ATOM 508 N N . GLY A 1 97 ? -42.937 26.972 -12.417 1.00 16.09 77 GLY A N 1
ATOM 509 C CA . GLY A 1 97 ? -43.872 27.281 -13.497 1.00 11.59 77 GLY A CA 1
ATOM 510 C C . GLY A 1 97 ? -43.461 27.012 -14.945 1.00 26.04 77 GLY A C 1
ATOM 511 O O . GLY A 1 97 ? -44.121 27.496 -15.861 1.00 34.91 77 GLY A O 1
ATOM 512 N N . ALA A 1 98 ? -42.380 26.266 -15.175 1.00 29.81 78 ALA A N 1
ATOM 513 C CA . ALA A 1 98 ? -41.995 25.866 -16.534 1.00 18.97 78 ALA A CA 1
ATOM 514 C C . ALA A 1 98 ? -41.235 24.553 -16.480 1.00 22.51 78 ALA A C 1
ATOM 515 O O . ALA A 1 98 ? -40.480 24.341 -15.557 1.00 25.77 78 ALA A O 1
ATOM 517 N N . ARG A 1 99 ? -41.415 23.665 -17.454 1.00 22.77 79 ARG A N 1
ATOM 518 C CA . ARG A 1 99 ? -40.685 22.388 -17.418 1.00 28.82 79 ARG A CA 1
ATOM 519 C C . ARG A 1 99 ? -39.392 22.415 -18.224 1.00 30.74 79 ARG A C 1
ATOM 520 O O . ARG A 1 99 ? -38.585 21.487 -18.123 1.00 37.90 79 ARG A O 1
ATOM 528 N N . THR A 1 100 ? -39.194 23.474 -19.007 1.00 14.89 80 THR A N 1
ATOM 529 C CA . THR A 1 100 ? -38.057 23.551 -19.917 1.00 20.07 80 THR A CA 1
ATOM 530 C C . THR A 1 100 ? -36.743 23.673 -19.161 1.00 22.12 80 THR A C 1
ATOM 531 O O . THR A 1 100 ? -36.682 24.230 -18.067 1.00 30.61 80 THR A O 1
ATOM 535 N N . VAL A 1 101 ? -35.707 23.063 -19.717 1.00 16.24 81 VAL A N 1
ATOM 536 C CA . VAL A 1 101 ? -34.348 23.265 -19.254 1.00 18.55 81 VAL A CA 1
ATOM 537 C C . VAL A 1 101 ? -33.682 24.369 -20.080 1.00 22.71 81 VAL A C 1
ATOM 538 O O . VAL A 1 101 ? -34.067 24.609 -21.222 1.00 26.15 81 VAL A O 1
ATOM 542 N N . PRO A 1 102 ? -32.699 25.070 -19.498 1.00 21.72 82 PRO A N 1
ATOM 543 C CA . PRO A 1 102 ? -32.251 24.892 -18.116 1.00 21.79 82 PRO A CA 1
ATOM 544 C C . PRO A 1 102 ? -33.209 25.556 -17.138 1.00 16.48 82 PRO A C 1
ATOM 545 O O . PRO A 1 102 ? -33.891 26.503 -17.530 1.00 18.18 82 PRO A O 1
ATOM 549 N N . ARG A 1 103 ? -33.283 25.039 -15.913 1.00 22.31 83 ARG A N 1
ATOM 550 C CA . ARG A 1 103 ? -33.874 25.757 -14.777 1.00 11.24 83 ARG A CA 1
ATOM 551 C C . ARG A 1 103 ? -32.703 26.223 -13.925 1.00 18.42 83 ARG A C 1
ATOM 552 O O . ARG A 1 103 ? -31.992 25.396 -13.342 1.00 20.03 83 ARG A O 1
ATOM 560 N N . VAL A 1 104 ? -32.492 27.533 -13.865 1.00 11.76 84 VAL A N 1
ATOM 561 C CA . VAL A 1 104 ? -31.326 28.098 -13.192 1.00 17.02 84 VAL A CA 1
ATOM 562 C C . VAL A 1 104 ? -31.693 28.724 -11.846 1.00 25.37 84 VAL A C 1
ATOM 563 O O . VAL A 1 104 ? -32.616 29.516 -11.743 1.00 36.00 84 VAL A O 1
ATOM 567 N N . PHE A 1 105 ? -30.959 28.331 -10.815 1.00 22.00 85 PHE A N 1
ATOM 568 C CA . PHE A 1 105 ? -31.216 28.752 -9.447 1.00 19.92 85 PHE A CA 1
ATOM 569 C C . PHE A 1 105 ? -29.975 29.461 -8.921 1.00 25.16 85 PHE A C 1
ATOM 570 O O . PHE A 1 105 ? -28.882 28.903 -8.964 1.00 26.50 85 PHE A O 1
ATOM 578 N N . ILE A 1 106 ? -30.142 30.683 -8.428 1.00 23.48 86 ILE A N 1
ATOM 579 C CA . ILE A 1 106 ? -29.082 31.384 -7.705 1.00 27.56 86 ILE A CA 1
ATOM 580 C C . ILE A 1 106 ? -29.548 31.678 -6.289 1.00 24.16 86 ILE A C 1
ATOM 581 O O . ILE A 1 106 ? -30.584 32.298 -6.103 1.00 24.19 86 ILE A O 1
ATOM 586 N N . ASN A 1 107 ? -28.791 31.218 -5.298 1.00 16.72 87 ASN A N 1
ATOM 587 C CA . ASN A 1 107 ? -29.124 31.456 -3.900 1.00 22.24 87 ASN A CA 1
ATOM 588 C C . ASN A 1 107 ? -30.527 30.966 -3.486 1.00 24.62 87 ASN A C 1
ATOM 589 O O . ASN A 1 107 ? -31.282 31.680 -2.828 1.00 24.57 87 ASN A O 1
ATOM 594 N N . GLY A 1 108 ? -30.879 29.752 -3.877 1.00 23.19 88 GLY A N 1
ATOM 595 C CA . GLY A 1 108 ? -32.177 29.200 -3.544 1.00 18.28 88 GLY A CA 1
ATOM 596 C C . GLY A 1 108 ? -33.340 29.704 -4.379 1.00 18.57 88 GLY A C 1
ATOM 597 O O . GLY A 1 108 ? -34.438 29.190 -4.246 1.00 32.06 88 GLY A O 1
ATOM 598 N N . GLN A 1 109 ? -33.113 30.698 -5.231 1.00 9.82 89 GLN A N 1
ATOM 599 C CA . GLN A 1 109 ? -34.179 31.293 -6.030 1.00 15.67 89 GLN A CA 1
ATOM 600 C C . GLN A 1 109 ? -34.034 30.952 -7.512 1.00 23.56 89 GLN A C 1
ATOM 601 O O . GLN A 1 109 ? -32.964 31.118 -8.084 1.00 24.51 89 GLN A O 1
ATOM 607 N N . CYS A 1 110 ? -35.107 30.503 -8.155 1.00 27.40 90 CYS A N 1
ATOM 608 C CA . CYS A 1 110 ? -35.039 30.253 -9.589 1.00 15.53 90 CYS A CA 1
ATOM 609 C C . CYS A 1 110 ? -35.072 31.562 -10.343 1.00 15.49 90 CYS A C 1
ATOM 610 O O . CYS A 1 110 ? -35.985 32.344 -10.183 1.00 24.19 90 CYS A O 1
ATOM 613 N N . ILE A 1 111 ? -34.073 31.802 -11.177 1.00 20.61 91 ILE A N 1
ATOM 614 C CA . ILE A 1 111 ? -34.072 32.988 -12.021 1.00 21.46 91 ILE A CA 1
ATOM 615 C C . ILE A 1 111 ? -34.644 32.738 -13.408 1.00 15.11 91 ILE A C 1
ATOM 616 O O . ILE A 1 111 ? -34.702 33.666 -14.200 1.00 19.26 91 ILE A O 1
ATOM 621 N N . GLY A 1 112 ? -35.154 31.531 -13.668 1.00 14.41 92 GLY A N 1
ATOM 622 C CA . GLY A 1 112 ? -35.656 31.179 -14.983 1.00 14.96 92 GLY A CA 1
ATOM 623 C C . G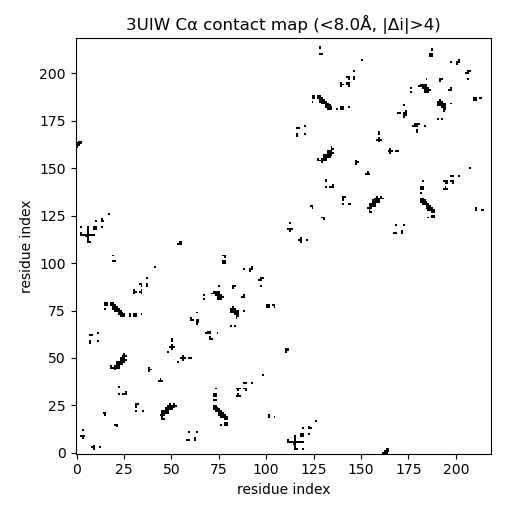LY A 1 112 ? -34.689 30.349 -15.801 1.00 21.98 92 GLY A C 1
ATOM 624 O O . GLY A 1 112 ? -33.962 29.552 -15.237 1.00 19.05 92 GLY A O 1
ATOM 625 N N . GLY A 1 113 ? -34.749 30.468 -17.127 1.00 30.97 93 GLY A N 1
ATOM 626 C CA . GLY A 1 113 ? -33.935 29.667 -18.031 1.00 20.36 93 GLY A CA 1
ATOM 627 C C . GLY A 1 113 ? -32.686 30.341 -18.590 1.00 24.95 93 GLY A C 1
ATOM 628 O O . GLY A 1 113 ? -32.027 31.136 -17.922 1.00 30.45 93 GLY A O 1
ATOM 629 N N . GLY A 1 114 ? -32.340 30.001 -19.827 1.00 21.93 94 GLY A N 1
ATOM 630 C CA . GLY A 1 114 ? -31.093 30.447 -20.422 1.00 19.36 94 GLY A CA 1
ATOM 631 C C . GLY A 1 114 ? -31.133 31.892 -20.860 1.00 24.71 94 GLY A C 1
ATOM 632 O O . GLY A 1 114 ? -30.183 32.626 -20.643 1.00 32.12 94 GLY A O 1
ATOM 633 N N . SER A 1 115 ? -32.232 32.307 -21.479 1.00 26.60 95 SER A N 1
ATOM 634 C CA . SER A 1 115 ? -32.377 33.696 -21.893 1.00 21.68 95 SER A CA 1
ATOM 635 C C . SER A 1 115 ? -32.356 34.601 -20.687 1.00 20.98 95 SER A C 1
ATOM 636 O O . SER A 1 115 ? -31.793 35.686 -20.760 1.00 23.70 95 SER A O 1
ATOM 639 N N . ASP A 1 116 ? -32.977 34.173 -19.583 1.00 18.27 96 ASP A N 1
ATOM 640 C CA . ASP A 1 116 ? -32.985 34.977 -18.355 1.00 12.27 96 ASP A CA 1
ATOM 641 C C . ASP A 1 116 ? -31.555 35.113 -17.846 1.00 19.63 96 ASP A C 1
ATOM 642 O O . ASP A 1 116 ? -31.105 36.211 -17.540 1.00 23.78 96 ASP A O 1
ATOM 647 N N . THR A 1 117 ? -30.822 34.005 -17.804 1.00 22.07 97 THR A N 1
ATOM 648 C CA . THR A 1 117 ? -29.418 34.042 -17.403 1.00 22.66 97 THR A CA 1
ATOM 649 C C . THR A 1 117 ? -28.632 35.023 -18.265 1.00 24.96 97 THR A C 1
ATOM 650 O O . THR A 1 117 ? -27.959 35.940 -17.752 1.00 34.01 97 THR A O 1
ATOM 654 N N . LYS A 1 118 ? -28.724 34.832 -19.578 1.00 25.83 98 LYS A N 1
ATOM 655 C CA . LYS A 1 118 ? -28.005 35.671 -20.529 1.00 29.54 98 LYS A CA 1
ATOM 656 C C . LYS A 1 118 ? -28.378 37.136 -20.349 1.00 29.31 98 LYS A C 1
ATOM 657 O O . LYS A 1 118 ? -27.507 38.001 -20.247 1.00 37.48 98 LYS A O 1
ATOM 662 N N . GLN A 1 119 ? -29.680 37.406 -20.290 1.00 25.71 99 GLN A N 1
ATOM 663 C CA . GLN A 1 119 ? -30.202 38.773 -20.267 1.00 27.34 99 GLN A CA 1
ATOM 664 C C . GLN A 1 119 ? -29.869 39.491 -18.961 1.00 29.73 99 GLN A C 1
ATOM 665 O O . GLN A 1 119 ? -29.493 40.662 -18.962 1.00 37.95 99 GLN A O 1
ATOM 671 N N . LEU A 1 120 ? -30.035 38.798 -17.842 1.00 22.83 100 LEU A N 1
ATOM 672 C CA . LEU A 1 120 ? -29.608 39.346 -16.568 1.00 29.97 100 LEU A CA 1
ATOM 673 C C . LEU A 1 120 ? -28.142 39.695 -16.665 1.00 30.49 100 LEU A C 1
ATOM 674 O O . LEU A 1 120 ? -27.743 40.763 -16.235 1.00 33.26 100 LEU A O 1
ATOM 679 N N . HIS A 1 121 ? -27.331 38.786 -17.199 1.00 21.93 101 HIS A N 1
ATOM 680 C CA . HIS A 1 121 ? -25.908 39.057 -17.249 1.00 33.36 101 HIS A CA 1
ATOM 681 C C . HIS A 1 121 ? -25.647 40.312 -18.061 1.00 43.02 101 HIS A C 1
ATOM 682 O O . HIS A 1 121 ? -24.957 41.211 -17.607 1.00 40.84 101 HIS A O 1
ATOM 689 N N . GLN A 1 122 ? -26.204 40.383 -19.261 1.00 55.16 102 GLN A N 1
ATOM 690 C CA . GLN A 1 122 ? -25.999 41.564 -20.096 1.00 54.47 102 GLN A CA 1
ATOM 691 C C . GLN A 1 122 ? -26.366 42.869 -19.382 1.00 46.53 102 GLN A C 1
ATOM 692 O O . GLN A 1 122 ? -25.761 43.899 -19.640 1.00 42.42 102 GLN A O 1
ATOM 698 N N . GLN A 1 123 ? -27.342 42.819 -18.479 1.00 42.55 103 GLN A N 1
ATOM 699 C CA . GLN A 1 123 ? -27.788 44.009 -17.749 1.00 35.95 103 GLN A CA 1
ATOM 700 C C . GLN A 1 123 ? -26.969 44.205 -16.474 1.00 34.51 103 GLN A C 1
ATOM 701 O O . GLN A 1 123 ? -27.295 45.051 -15.651 1.00 33.30 103 GLN A O 1
ATOM 707 N N . GLY A 1 124 ? -25.941 43.380 -16.291 1.00 41.72 104 GLY A N 1
ATOM 708 C CA . GLY A 1 124 ? -25.129 43.385 -15.084 1.00 38.68 104 GLY A CA 1
ATOM 709 C C . GLY A 1 124 ? -25.926 43.149 -13.813 1.00 47.07 104 GLY A C 1
ATOM 710 O O . GLY A 1 124 ? -25.534 43.586 -12.736 1.00 51.15 104 GLY A O 1
ATOM 711 N N . LYS A 1 125 ? -27.057 42.466 -13.931 1.00 54.82 105 LYS A N 1
ATOM 712 C CA . LYS A 1 125 ? -27.878 42.138 -12.769 1.00 54.05 105 LYS A CA 1
ATOM 713 C C . LYS A 1 125 ? -27.573 40.763 -12.145 1.00 48.70 105 LYS A C 1
ATOM 714 O O . LYS A 1 125 ? -28.121 40.425 -11.102 1.00 52.04 105 LYS A O 1
ATOM 719 N N . LEU A 1 126 ? -26.748 39.953 -12.799 1.00 39.26 106 LEU A N 1
ATOM 720 C CA . LEU A 1 126 ? -26.531 38.575 -12.357 1.00 30.44 106 LEU A CA 1
ATOM 721 C C . LEU A 1 126 ? -25.471 38.419 -11.260 1.00 37.73 106 LEU A C 1
ATOM 722 O O . LEU A 1 126 ? -25.651 37.683 -10.272 1.00 45.42 106 LEU A O 1
ATOM 727 N N . LEU A 1 127 ? -24.363 39.127 -11.443 1.00 47.16 107 LEU A N 1
ATOM 728 C CA . LEU A 1 127 ? -23.227 39.019 -10.543 1.00 46.67 107 LEU A CA 1
ATOM 729 C C . LEU A 1 127 ? -23.650 39.408 -9.140 1.00 32.49 107 LEU A C 1
ATOM 730 O O . LEU A 1 127 ? -23.276 38.748 -8.184 1.00 30.88 107 LEU A O 1
ATOM 735 N N . PRO A 1 128 ? -24.459 40.471 -9.014 1.00 27.77 108 PRO A N 1
ATOM 736 C CA . PRO A 1 128 ? -25.024 40.814 -7.705 1.00 25.38 108 PRO A CA 1
ATOM 737 C C . PRO A 1 128 ? -25.838 39.683 -7.080 1.00 34.24 108 PRO A C 1
ATOM 738 O O . PRO A 1 128 ? -25.692 39.444 -5.888 1.00 48.76 108 PRO A O 1
ATOM 742 N N . LEU A 1 129 ? -26.687 39.014 -7.853 1.00 32.96 109 LEU A N 1
ATOM 743 C CA . LEU A 1 129 ? -27.452 37.885 -7.336 1.00 26.00 109 LEU A CA 1
ATOM 744 C C . LEU A 1 129 ? -26.508 36.857 -6.769 1.00 32.39 109 LEU A C 1
ATOM 745 O O . LEU A 1 129 ? -26.731 36.315 -5.683 1.00 25.90 109 LEU A O 1
ATOM 750 N N . ILE A 1 130 ? -25.470 36.557 -7.536 1.00 40.60 110 ILE A N 1
ATOM 751 C CA . ILE A 1 130 ? -24.466 35.611 -7.072 1.00 41.97 110 ILE A CA 1
ATOM 752 C C . ILE A 1 130 ? -23.773 36.112 -5.796 1.00 47.93 110 ILE A C 1
ATOM 753 O O . ILE A 1 130 ? -23.453 35.336 -4.894 1.00 41.60 110 ILE A O 1
ATOM 758 N N . GLU A 1 131 ? -23.539 37.415 -5.726 1.00 46.96 111 GLU A N 1
ATOM 759 C CA . GLU A 1 131 ? -22.858 37.989 -4.576 1.00 40.87 111 GLU A CA 1
ATOM 760 C C . GLU A 1 131 ? -23.678 37.958 -3.276 1.00 43.21 111 GLU A C 1
ATOM 761 O O . GLU A 1 131 ? -23.116 38.099 -2.184 1.00 47.02 111 GLU A O 1
ATOM 767 N N . GLN A 1 132 ? -24.989 37.744 -3.381 1.00 37.23 112 GLN A N 1
ATOM 768 C CA . GLN A 1 132 ? -25.831 37.581 -2.189 1.00 28.64 112 GLN A CA 1
ATOM 769 C C . GLN A 1 132 ? -25.705 36.202 -1.549 1.00 23.17 112 GLN A C 1
ATOM 770 O O . GLN A 1 132 ? -26.285 35.955 -0.498 1.00 31.43 112 GLN A O 1
ATOM 776 N N . CYS A 1 133 ? -24.994 35.284 -2.185 1.00 40.73 113 CYS A N 1
ATOM 777 C CA . CYS A 1 133 ? -24.831 33.959 -1.605 1.00 46.76 113 CYS A CA 1
ATOM 778 C C . CYS A 1 133 ? -23.896 34.036 -0.408 1.00 43.44 113 CYS A C 1
ATOM 779 O O . CYS A 1 133 ? -22.846 34.673 -0.473 1.00 38.66 113 CYS A O 1
ATOM 782 N N . ARG A 1 134 ? -24.264 33.377 0.683 1.00 39.77 114 ARG A N 1
ATOM 783 C CA . ARG A 1 134 ? -23.442 33.447 1.878 1.00 37.92 114 ARG A CA 1
ATOM 784 C C . ARG A 1 134 ? -22.015 33.047 1.518 1.00 38.82 114 ARG A C 1
ATOM 785 O O . ARG A 1 134 ? -21.796 32.246 0.612 1.00 39.93 114 ARG A O 1
ATOM 793 N N . PRO A 1 135 ? -21.031 33.640 2.209 1.00 37.42 115 PRO A N 1
ATOM 794 C CA . PRO A 1 135 ? -19.606 33.431 1.931 1.00 25.41 115 PRO A CA 1
ATOM 795 C C . PRO A 1 135 ? -19.147 32.044 2.347 1.00 30.21 115 PRO A C 1
ATOM 796 O O . PRO A 1 135 ? -19.842 31.387 3.116 1.00 37.77 115 PRO A O 1
ATOM 800 N N . CYS A 1 136 ? -18.001 31.602 1.847 1.00 31.83 116 CYS A N 1
ATOM 801 C CA . CYS A 1 136 ? -17.441 30.311 2.238 1.00 32.48 116 CYS A CA 1
ATOM 802 C C . CYS A 1 136 ? -17.339 30.097 3.755 1.00 40.12 116 CYS A C 1
ATOM 803 O O . CYS A 1 136 ? -17.612 29.004 4.249 1.00 39.34 116 CYS A O 1
ATOM 806 N N . CYS A 1 137 ? -16.919 31.119 4.497 1.00 35.32 117 CYS A N 1
ATOM 807 C CA . CYS A 1 137 ? -16.590 30.904 5.898 1.00 35.05 117 CYS A CA 1
ATOM 808 C C . CYS A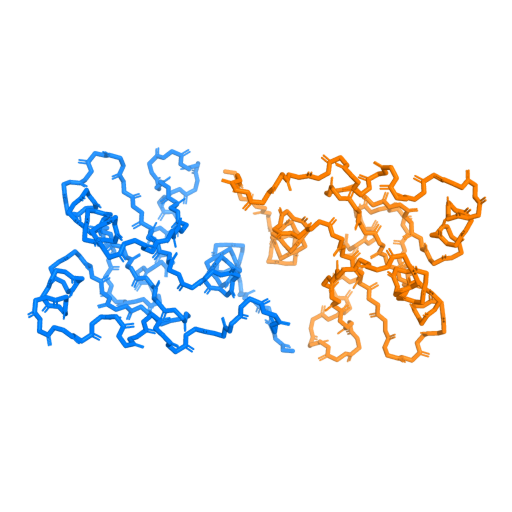 1 137 ? -17.825 30.692 6.764 1.00 38.41 117 CYS A C 1
ATOM 809 O O . CYS A 1 137 ? -17.700 30.292 7.914 1.00 53.29 117 CYS A O 1
ATOM 812 N N . LEU A 1 138 ? -19.008 30.926 6.201 1.00 28.88 118 LEU A N 1
ATOM 813 C CA . LEU A 1 138 ? -20.277 30.835 6.937 1.00 30.90 118 LEU A CA 1
ATOM 814 C C . LEU A 1 138 ? -21.119 29.576 6.663 1.00 35.11 118 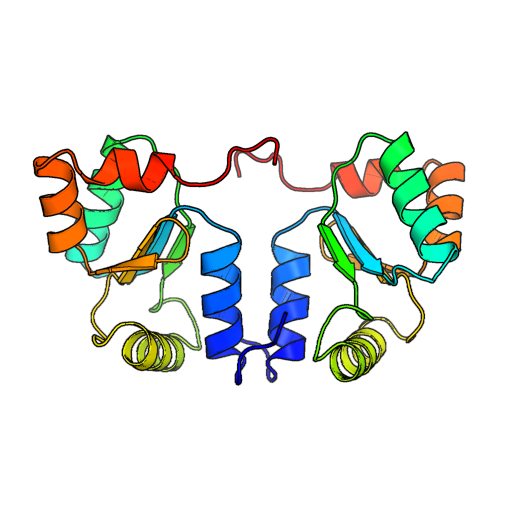LEU A C 1
ATOM 815 O O . LEU A 1 138 ? -21.043 28.973 5.593 1.00 42.29 118 LEU A O 1
ATOM 820 N N . GLY B 1 30 ? -30.846 7.979 -10.033 1.00 76.34 10 GLY B N 1
ATOM 821 C CA . GLY B 1 30 ? -31.069 7.208 -8.821 1.00 81.35 10 GLY B CA 1
ATOM 822 C C . GLY B 1 30 ? -31.542 8.033 -7.628 1.00 80.41 10 GLY B C 1
ATOM 823 O O . GLY B 1 30 ? -30.742 8.649 -6.920 1.00 82.01 10 GLY B O 1
ATOM 824 N N . LEU B 1 31 ? -32.852 8.029 -7.402 1.00 57.62 11 LEU B N 1
ATOM 825 C CA . LEU B 1 31 ? -33.466 8.768 -6.307 1.00 45.31 11 LEU B CA 1
ATOM 826 C C . LEU B 1 31 ? -33.911 7.799 -5.210 1.00 51.86 11 LEU B C 1
ATOM 827 O O . LEU B 1 31 ? -34.256 6.650 -5.483 1.00 53.91 11 LEU B O 1
ATOM 832 N N . SER B 1 32 ? -33.907 8.262 -3.967 1.00 43.74 12 SER B N 1
ATOM 833 C CA . SER B 1 32 ? -34.358 7.443 -2.858 1.00 45.96 12 SER B CA 1
ATOM 834 C C . SER B 1 32 ? -35.873 7.267 -2.935 1.00 50.86 12 SER B C 1
ATOM 835 O O . SER B 1 32 ? -36.521 7.828 -3.818 1.00 51.62 12 SER B O 1
ATOM 838 N N . SER B 1 33 ? -36.420 6.479 -2.012 1.00 52.94 13 SER B N 1
ATOM 839 C CA . SER B 1 33 ? -37.838 6.122 -2.000 1.00 54.94 13 SER B CA 1
ATOM 840 C C . SER B 1 33 ? -38.679 6.958 -1.033 1.00 60.45 13 SER B C 1
ATOM 841 O O . SER B 1 33 ? -39.889 6.761 -0.932 1.00 64.27 13 SER B O 1
ATOM 844 N N . SER B 1 34 ? -38.038 7.873 -0.313 1.00 60.98 14 SER B N 1
ATOM 845 C CA . SER B 1 34 ? -38.719 8.704 0.677 1.00 54.32 14 SER B CA 1
ATOM 846 C C . SER B 1 34 ? -38.030 10.049 0.746 1.00 48.25 14 SER B C 1
ATOM 847 O O . SER B 1 34 ? -36.901 10.186 0.289 1.00 43.97 14 SER B O 1
ATOM 850 N N . ALA B 1 35 ? -38.701 11.043 1.313 1.00 46.74 15 ALA B N 1
ATOM 851 C CA . ALA B 1 35 ? -38.084 12.350 1.470 1.00 40.69 15 ALA B CA 1
ATOM 852 C C . ALA B 1 35 ? -36.998 12.284 2.547 1.00 42.96 15 ALA B C 1
ATOM 853 O O . ALA B 1 35 ? -35.906 12.831 2.362 1.00 38.74 15 ALA B O 1
ATOM 855 N N . CYS B 1 36 ? -37.301 11.610 3.658 1.00 32.97 16 CYS B N 1
ATOM 856 C CA . CYS B 1 36 ? -36.331 11.395 4.730 1.00 32.43 16 CYS B CA 1
ATOM 857 C C . CYS B 1 36 ? -35.061 10.783 4.157 1.00 35.05 16 CYS B C 1
ATOM 858 O O . CYS B 1 36 ? -33.946 11.280 4.387 1.00 44.19 16 CYS B O 1
ATOM 861 N N . GLY B 1 37 ? -35.244 9.694 3.413 1.00 31.01 17 GLY B N 1
ATOM 862 C CA . GLY B 1 37 ? -34.140 8.945 2.853 1.00 33.27 17 GLY B CA 1
ATOM 863 C C . GLY B 1 37 ? -33.309 9.830 1.954 1.00 46.97 17 GLY B C 1
ATOM 864 O O . GLY B 1 37 ? -32.073 9.816 2.009 1.00 53.23 17 GLY B O 1
ATOM 865 N N . GLN B 1 38 ? -33.996 10.625 1.139 1.00 43.92 18 GLN B N 1
ATOM 866 C CA . GLN B 1 38 ? -33.326 11.516 0.202 1.00 38.23 18 GLN B CA 1
ATOM 867 C C . GLN B 1 38 ? -32.549 12.569 0.976 1.00 35.68 18 GLN B C 1
ATOM 868 O O . GLN B 1 38 ? -31.408 12.859 0.653 1.00 37.83 18 GLN B O 1
ATOM 874 N N . PHE B 1 39 ? -33.157 13.129 2.011 1.00 30.69 19 PHE B N 1
ATOM 875 C CA . PHE B 1 39 ? -32.496 14.172 2.774 1.00 31.81 19 PHE B CA 1
ATOM 876 C C . PHE B 1 39 ? -31.211 13.652 3.400 1.00 32.44 19 PHE B C 1
ATOM 877 O O . PHE B 1 39 ? -30.157 14.264 3.264 1.00 25.16 19 PHE B O 1
ATOM 885 N N . VAL B 1 40 ? -31.304 12.518 4.088 1.00 27.12 20 VAL B N 1
ATOM 886 C CA . VAL B 1 40 ? -30.124 11.921 4.683 1.00 32.48 20 VAL B CA 1
ATOM 887 C C . VAL B 1 40 ? -29.089 11.682 3.592 1.00 32.50 20 VAL B C 1
ATOM 888 O O . VAL B 1 40 ? -27.934 12.093 3.698 1.00 46.02 20 VAL B O 1
ATOM 892 N N . GLN B 1 41 ? -29.524 11.032 2.530 1.00 27.17 21 GLN B N 1
ATOM 893 C CA . GLN B 1 41 ? -28.658 10.716 1.407 1.00 40.73 21 GLN B CA 1
ATOM 894 C C . GLN B 1 41 ? -27.884 11.958 0.957 1.00 47.72 21 GLN B C 1
ATOM 895 O O . GLN B 1 41 ? -26.650 11.973 0.934 1.00 60.23 21 GLN B O 1
ATOM 901 N N . ASP B 1 42 ? -28.610 13.018 0.639 1.00 36.36 22 ASP B N 1
ATOM 902 C CA . ASP B 1 42 ? -27.992 14.246 0.156 1.00 32.41 22 ASP B CA 1
ATOM 903 C C . ASP B 1 42 ? -27.044 14.847 1.180 1.00 36.36 22 ASP B C 1
ATOM 904 O O . ASP B 1 42 ? -25.878 15.126 0.872 1.00 34.73 22 ASP B O 1
ATOM 909 N N . ILE B 1 43 ? -27.559 15.055 2.392 1.00 41.42 23 ILE B N 1
ATOM 910 C CA . ILE B 1 43 ? -26.827 15.787 3.413 1.00 41.62 23 ILE B CA 1
ATOM 911 C C . ILE B 1 43 ? -25.499 15.083 3.653 1.00 39.26 23 ILE B C 1
ATOM 912 O O . ILE B 1 43 ? -24.446 15.724 3.711 1.00 26.30 23 ILE B O 1
ATOM 917 N N . VAL B 1 44 ? -25.545 13.756 3.739 1.00 45.51 24 VAL B N 1
ATOM 918 C CA . VAL B 1 44 ? -24.326 12.970 3.918 1.00 46.40 24 VAL B CA 1
ATOM 919 C C . VAL B 1 44 ? -23.426 13.013 2.685 1.00 57.14 24 VAL B C 1
ATOM 920 O O . VAL B 1 44 ? -22.205 13.034 2.811 1.00 60.21 24 VAL B O 1
ATOM 924 N N . SER B 1 45 ? -24.030 13.008 1.499 1.00 59.65 25 SER B N 1
ATOM 925 C CA . SER B 1 45 ? -23.276 13.062 0.247 1.00 50.70 25 SER B CA 1
ATOM 926 C C . SER B 1 45 ? -22.588 14.401 -0.029 1.00 49.67 25 SER B C 1
ATOM 927 O O . SER B 1 45 ? -21.558 14.436 -0.697 1.00 40.57 25 SER B O 1
ATOM 930 N N . SER B 1 46 ? -23.167 15.500 0.451 1.00 50.51 26 SER B N 1
ATOM 931 C CA . SER B 1 46 ? -22.619 16.823 0.140 1.00 43.58 26 SER B CA 1
ATOM 932 C C . SER B 1 46 ? -21.674 17.419 1.183 1.00 45.38 26 SER B C 1
ATOM 933 O O . SER B 1 46 ? -21.164 18.515 0.997 1.00 46.90 26 SER B O 1
ATOM 936 N N . ASN B 1 47 ? -21.442 16.713 2.280 1.00 51.17 27 ASN B N 1
ATOM 937 C CA . ASN B 1 47 ? -20.565 17.223 3.327 1.00 44.93 27 ASN B CA 1
ATOM 938 C C . ASN B 1 47 ? -19.564 16.159 3.726 1.00 44.56 27 ASN B C 1
ATOM 939 O O . ASN B 1 47 ? -19.871 14.973 3.664 1.00 41.62 27 ASN B O 1
ATOM 944 N N . CYS B 1 48 ? -18.365 16.568 4.128 1.00 48.80 28 CYS B N 1
ATOM 945 C CA . CYS B 1 48 ? -17.372 15.590 4.531 1.00 47.75 28 CYS B CA 1
ATOM 946 C C . CYS B 1 48 ? -17.722 14.995 5.883 1.00 46.96 28 CYS B C 1
ATOM 947 O O . CYS B 1 48 ? -17.728 13.779 6.047 1.00 57.60 28 CYS B O 1
ATOM 950 N N . VAL B 1 49 ? -18.014 15.847 6.853 1.00 34.79 29 VAL B N 1
ATOM 951 C CA . VAL B 1 49 ? -18.408 15.368 8.167 1.00 36.81 29 VAL B CA 1
ATOM 952 C C . VAL B 1 49 ? -19.824 15.789 8.487 1.00 35.35 29 VAL B C 1
ATOM 953 O O . VAL B 1 49 ? -20.150 16.964 8.372 1.00 43.11 29 VAL B O 1
ATOM 957 N N . VAL B 1 50 ? -20.658 14.841 8.905 1.00 34.68 30 VAL B N 1
ATOM 958 C CA . VAL B 1 50 ? -22.017 15.176 9.337 1.00 38.78 30 VAL B CA 1
ATOM 959 C C . VAL B 1 50 ? -22.335 14.597 10.698 1.00 45.92 30 VAL B C 1
ATOM 960 O O . VAL B 1 50 ? -21.951 13.465 11.010 1.00 56.73 30 VAL B O 1
ATOM 964 N N . ILE B 1 51 ? -23.047 15.383 11.499 1.00 39.63 31 ILE B N 1
ATOM 965 C CA . ILE B 1 51 ? -23.530 14.931 12.790 1.00 40.14 31 ILE B CA 1
ATOM 966 C C . ILE B 1 51 ? -25.027 15.165 12.916 1.00 42.44 31 ILE B C 1
ATOM 967 O O . ILE B 1 51 ? -25.494 16.319 12.921 1.00 45.61 31 ILE B O 1
ATOM 972 N N . PHE B 1 52 ? -25.784 14.072 13.013 1.00 39.71 32 PHE B N 1
ATOM 973 C CA . PHE B 1 52 ? -27.195 14.177 13.373 1.00 39.99 32 PHE B CA 1
ATOM 974 C C . PHE B 1 52 ? -27.225 14.110 14.886 1.00 41.71 32 PHE B C 1
ATOM 975 O O . PHE B 1 52 ? -26.814 13.101 15.476 1.00 38.33 32 PHE B O 1
ATOM 983 N N . SER B 1 53 ? -27.693 15.190 15.508 1.00 35.08 33 SER B N 1
ATOM 984 C CA . SER B 1 53 ? -27.498 15.366 16.935 1.00 42.29 33 SER B CA 1
ATOM 985 C C . SER B 1 53 ? -28.752 15.905 17.607 1.00 50.64 33 SER B C 1
ATOM 986 O O . SER B 1 53 ? -29.793 16.026 16.973 1.00 43.15 33 SER B O 1
ATOM 989 N N . LYS B 1 54 ? -28.648 16.177 18.908 1.00 69.91 34 LYS B N 1
ATOM 990 C CA . LYS B 1 54 ? -29.677 16.893 19.657 1.00 66.89 34 LYS B CA 1
ATOM 991 C C . LYS B 1 54 ? -29.010 18.000 20.469 1.00 63.29 34 LYS B C 1
ATOM 992 O O . LYS B 1 54 ? -27.870 17.859 20.910 1.00 62.53 34 LYS B O 1
ATOM 998 N N . THR B 1 55 ? -29.709 19.110 20.654 1.00 64.37 35 THR B N 1
ATOM 999 C CA . THR B 1 55 ? -29.167 20.214 21.429 1.00 67.77 35 THR B CA 1
ATOM 1000 C C . THR B 1 55 ? -29.051 19.799 22.892 1.00 73.89 35 THR B C 1
ATOM 1001 O O . THR B 1 55 ? -28.192 20.290 23.626 1.00 76.50 35 THR B O 1
ATOM 1005 N N . THR B 1 56 ? -29.922 18.881 23.299 1.00 68.70 36 THR B N 1
ATOM 1006 C CA . THR B 1 56 ? -29.990 18.436 24.680 1.00 66.44 36 THR B CA 1
ATOM 1007 C C . THR B 1 56 ? -28.917 17.393 25.001 1.00 68.54 36 THR B C 1
ATOM 1008 O O . THR B 1 56 ? -28.379 17.356 26.110 1.00 73.97 36 THR B O 1
ATOM 1012 N N . CYS B 1 57 ? -28.607 16.552 24.024 1.00 62.07 37 CYS B N 1
ATOM 1013 C CA . CYS B 1 57 ? -27.716 15.417 24.235 1.00 58.40 37 CYS B CA 1
ATOM 1014 C C . CYS B 1 57 ? -26.254 15.825 24.433 1.00 61.28 37 CYS B C 1
ATOM 1015 O O . CYS B 1 57 ? -25.696 16.563 23.615 1.00 57.28 37 CYS B O 1
ATOM 1018 N N . PRO B 1 58 ? -25.633 15.346 25.528 1.00 60.86 38 PRO B N 1
ATOM 1019 C CA . PRO B 1 58 ? -24.229 15.566 25.899 1.00 63.74 38 PRO B CA 1
ATOM 1020 C C . PRO B 1 58 ? -23.237 14.776 25.047 1.00 60.14 38 PRO B C 1
ATOM 1021 O O . PRO B 1 58 ? -22.089 15.201 24.843 1.00 65.01 38 PRO B O 1
ATOM 1025 N N . TYR B 1 59 ? -23.672 13.621 24.560 1.00 49.02 39 TYR B N 1
ATOM 1026 C CA . TYR B 1 59 ? -22.845 12.838 23.655 1.00 56.79 39 TYR B CA 1
ATOM 1027 C C . TYR B 1 59 ? -22.582 13.610 22.353 1.00 56.85 39 TYR B C 1
ATOM 1028 O O . TYR B 1 59 ? -21.460 13.620 21.824 1.00 58.24 39 TYR B O 1
ATOM 1037 N N . CYS B 1 60 ? -23.618 14.267 21.844 1.00 57.30 40 CYS B N 1
ATOM 1038 C CA . CYS B 1 60 ? -23.464 15.131 20.679 1.00 56.33 40 CYS B CA 1
ATOM 1039 C C . CYS B 1 60 ? -22.437 16.232 20.974 1.00 60.15 40 CYS B C 1
ATOM 1040 O O . CYS B 1 60 ? -21.516 16.468 20.186 1.00 57.75 40 CYS B O 1
ATOM 1043 N N . LYS B 1 61 ? -22.575 16.886 22.122 1.00 61.89 41 LYS B N 1
ATOM 1044 C CA . LYS B 1 61 ? -21.603 17.895 22.531 1.00 54.38 41 LYS B CA 1
ATOM 1045 C C . LYS B 1 61 ? -20.200 17.303 22.487 1.00 47.58 41 LYS B C 1
ATOM 1046 O O . LYS B 1 61 ? -19.254 17.950 22.030 1.00 48.00 41 LYS B O 1
ATOM 1048 N N . MET B 1 62 ? -20.066 16.071 22.964 1.00 41.20 42 MET B N 1
ATOM 1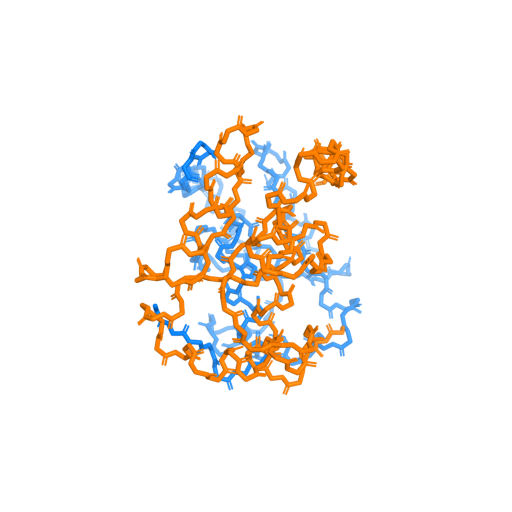049 C CA . MET B 1 62 ? -18.785 15.375 22.876 1.00 48.88 42 MET B CA 1
ATOM 1050 C C . MET B 1 62 ? -18.277 15.329 21.435 1.00 58.12 42 MET B C 1
ATOM 1051 O O . MET B 1 62 ? -17.151 15.773 21.125 1.00 71.98 42 MET B O 1
ATOM 1056 N N . ALA B 1 63 ? -19.112 14.776 20.557 1.00 52.37 43 ALA B N 1
ATOM 1057 C CA . ALA B 1 63 ? -18.741 14.588 19.149 1.00 46.50 43 ALA B CA 1
ATOM 1058 C C . ALA B 1 63 ? -18.305 15.894 18.474 1.00 47.43 43 ALA B C 1
ATOM 1059 O O . ALA B 1 63 ? -17.222 15.982 17.847 1.00 52.59 43 ALA B O 1
ATOM 1061 N N . LYS B 1 64 ? -19.149 16.911 18.609 1.00 52.48 44 LYS B N 1
ATOM 1062 C CA . LYS B 1 64 ? -18.804 18.235 18.110 1.00 52.93 44 LYS B CA 1
ATOM 1063 C C . LYS B 1 64 ? -17.461 18.594 18.709 1.00 53.12 44 LYS B C 1
ATOM 1064 O O . LYS B 1 64 ? -16.577 19.073 18.012 1.00 56.11 44 LYS B O 1
ATOM 1070 N N . GLY B 1 65 ? -17.313 18.332 20.005 1.00 45.35 45 GLY B N 1
ATOM 1071 C CA . GLY B 1 65 ? -16.086 18.640 20.715 1.00 54.40 45 GLY B CA 1
ATOM 1072 C C . GLY B 1 65 ? -14.821 18.078 20.093 1.00 57.30 45 GLY B C 1
ATOM 1073 O O . GLY B 1 65 ? -13.836 18.805 19.901 1.00 58.35 45 GLY B O 1
ATOM 1074 N N . VAL B 1 66 ? -14.810 16.783 19.796 1.00 52.98 46 VAL B N 1
ATOM 1075 C CA . VAL B 1 66 ? -13.614 16.229 19.148 1.00 52.29 46 VAL B CA 1
ATOM 1076 C C . VAL B 1 66 ? -13.409 16.837 17.759 1.00 54.07 46 VAL B C 1
ATOM 1077 O O . VAL B 1 66 ? -12.277 17.186 17.364 1.00 57.57 46 VAL B O 1
ATOM 1081 N N . PHE B 1 67 ? -14.491 16.988 17.005 1.00 50.64 47 PHE B N 1
ATOM 1082 C CA . PHE B 1 67 ? -14.315 17.605 15.693 1.00 47.51 47 PHE B CA 1
ATOM 1083 C C . PHE B 1 67 ? -13.828 19.037 15.835 1.00 46.39 47 PHE B C 1
ATOM 1084 O O . PHE B 1 67 ? -13.046 19.522 15.009 1.00 33.59 47 PHE B O 1
ATOM 1092 N N . ASN B 1 68 ? -14.263 19.699 16.902 1.00 49.25 48 ASN B N 1
ATOM 1093 C CA . ASN B 1 68 ? -13.865 21.067 17.143 1.00 52.83 48 ASN B CA 1
ATOM 1094 C C . ASN B 1 68 ? -12.377 21.068 17.384 1.00 50.84 48 ASN B C 1
ATOM 1095 O O . ASN B 1 68 ? -11.646 21.871 16.806 1.00 44.90 48 ASN B O 1
ATOM 1100 N N . GLU B 1 69 ? -11.928 20.143 18.224 1.00 54.13 49 GLU B N 1
ATOM 1101 C CA . GLU B 1 69 ? -10.519 20.087 18.591 1.00 57.73 49 GLU B CA 1
ATOM 1102 C C . GLU B 1 69 ? -9.620 19.718 17.408 1.00 59.46 49 GLU B C 1
ATOM 1103 O O . GLU B 1 69 ? -8.481 20.181 17.348 1.00 62.03 49 GLU B O 1
ATOM 1105 N N . ILE B 1 70 ? -10.091 18.875 16.486 1.00 56.00 50 ILE B N 1
ATOM 1106 C CA . ILE B 1 70 ? -9.254 18.567 15.306 1.00 62.77 50 ILE B CA 1
ATOM 1107 C C . ILE B 1 70 ? -9.261 19.671 14.223 1.00 75.30 50 ILE B C 1
ATOM 1108 O O . ILE B 1 70 ? -8.474 19.618 13.279 1.00 77.60 50 ILE B O 1
ATOM 1112 N N . GLY B 1 71 ? -10.135 20.667 14.357 1.00 75.70 51 GLY B N 1
ATOM 1113 C CA . GLY B 1 71 ? -10.159 21.794 13.434 1.00 73.47 51 GLY B CA 1
ATOM 1114 C C . GLY B 1 71 ? -11.051 21.566 12.224 1.00 74.78 51 GLY B C 1
ATOM 1115 O O . GLY B 1 71 ? -10.947 22.263 11.210 1.00 77.42 51 GLY B O 1
ATOM 1116 N N . ALA B 1 72 ? -11.947 20.594 12.340 1.00 63.84 52 ALA B N 1
ATOM 1117 C CA . ALA B 1 72 ? -12.795 20.195 11.229 1.00 52.65 52 ALA B CA 1
ATOM 1118 C C . ALA B 1 72 ? -14.166 20.846 11.294 1.00 60.32 52 ALA B C 1
ATOM 1119 O O . ALA B 1 72 ? -14.834 20.795 12.325 1.00 62.24 52 ALA B O 1
ATOM 1121 N N . THR B 1 73 ? -14.583 21.451 10.184 1.00 64.92 53 THR B N 1
ATOM 1122 C CA . THR B 1 73 ? -15.961 21.903 10.041 1.00 62.82 53 THR B CA 1
ATOM 1123 C C . THR B 1 73 ? -16.855 20.725 9.655 1.00 59.78 53 THR B C 1
ATOM 1124 O O . THR B 1 73 ? -16.415 19.781 8.999 1.00 58.38 53 THR B O 1
ATOM 1128 N N . TYR B 1 74 ? -18.111 20.790 10.084 1.00 56.09 54 TYR B N 1
ATOM 1129 C CA . TYR B 1 74 ? -19.060 19.695 9.912 1.00 48.88 54 TYR B CA 1
ATOM 1130 C C . TYR B 1 74 ? -20.483 20.244 9.856 1.00 41.87 54 TYR B C 1
ATOM 1131 O O . TYR B 1 74 ? -20.746 21.358 10.295 1.00 33.59 54 TYR B O 1
ATOM 1140 N N . LYS B 1 75 ? -21.400 19.459 9.309 1.00 53.70 55 LYS B N 1
ATOM 1141 C CA . LYS B 1 75 ? -22.793 19.862 9.217 1.00 55.78 55 LYS B CA 1
ATOM 1142 C C . LYS B 1 75 ? -23.555 19.217 10.352 1.00 57.09 55 LYS B C 1
ATOM 1143 O O . LYS B 1 75 ? -23.424 18.026 10.588 1.00 51.51 55 LYS B O 1
ATOM 1149 N N . VAL B 1 76 ? -24.352 20.004 11.057 1.00 66.84 56 VAL B N 1
ATOM 1150 C CA . VAL B 1 76 ? -25.161 19.474 12.140 1.00 63.08 56 VAL B CA 1
ATOM 1151 C C . VAL B 1 76 ? -26.627 19.481 11.761 1.00 56.37 56 VAL B C 1
ATOM 1152 O O . VAL B 1 76 ? -27.154 20.511 11.349 1.00 57.48 56 VAL B O 1
ATOM 1156 N N . VAL B 1 77 ? -27.287 18.335 11.905 1.00 45.27 57 VAL B N 1
ATOM 1157 C CA . VAL B 1 77 ? -28.748 18.317 11.841 1.00 44.79 57 VAL B CA 1
ATOM 1158 C C . VAL B 1 77 ? -29.293 18.089 13.252 1.00 47.81 57 VAL B C 1
ATOM 1159 O O . VAL B 1 77 ? -29.141 17.000 13.807 1.00 45.96 57 VAL B O 1
ATOM 1163 N N . GLU B 1 78 ? -29.944 19.105 13.818 1.00 53.13 58 GLU B N 1
ATOM 1164 C CA . GLU B 1 78 ? -30.519 19.001 15.158 1.00 46.68 58 GLU B CA 1
ATOM 1165 C C . GLU B 1 78 ? -31.934 18.470 15.036 1.00 48.87 58 GLU B C 1
ATOM 1166 O O . GLU B 1 78 ? -32.829 19.195 14.607 1.00 54.88 58 GLU B O 1
ATOM 1172 N N . LEU B 1 79 ? -32.143 17.226 15.463 1.00 48.18 59 LEU B N 1
ATOM 1173 C CA . LEU B 1 79 ? -33.402 16.517 15.220 1.00 48.82 59 LEU B CA 1
ATOM 1174 C C . LEU B 1 79 ? -34.528 16.968 16.141 1.00 55.96 59 LEU B C 1
ATOM 1175 O O . LEU B 1 79 ? -35.702 16.763 15.839 1.00 51.57 59 LEU B O 1
ATOM 1180 N N . ASP B 1 80 ? -34.171 17.570 17.270 1.00 68.01 60 ASP B N 1
ATOM 1181 C CA . ASP B 1 80 ? -35.167 18.073 18.204 1.00 78.02 60 ASP B CA 1
ATOM 1182 C C . ASP B 1 80 ? -35.718 19.408 17.703 1.00 81.13 60 ASP B C 1
ATOM 1183 O O . ASP B 1 80 ? -36.875 19.742 17.959 1.00 89.53 60 ASP B O 1
ATOM 1188 N N . GLU B 1 81 ? -34.886 20.151 16.974 1.00 67.33 61 GLU B N 1
ATOM 1189 C CA . GLU B 1 81 ? -35.276 21.436 16.392 1.00 63.65 61 GLU B CA 1
ATOM 1190 C C . GLU B 1 81 ? -35.927 21.267 15.019 1.00 69.20 61 GLU B C 1
ATOM 1191 O O . GLU B 1 81 ? -36.255 22.251 14.356 1.00 71.65 61 GLU B O 1
ATOM 1197 N N . HIS B 1 82 ? -36.095 20.019 14.592 1.00 75.49 62 HIS B N 1
ATOM 1198 C CA . HIS B 1 82 ? -36.575 19.704 13.249 1.00 70.72 62 HIS B CA 1
ATOM 1199 C C . HIS B 1 82 ? -37.953 19.057 13.345 1.00 71.65 62 HIS B C 1
ATOM 1200 O O . HIS B 1 82 ? -38.155 18.132 14.133 1.00 63.53 62 HIS B O 1
ATOM 1207 N N . ASN B 1 83 ? -38.888 19.562 12.542 1.00 80.11 63 ASN B N 1
ATOM 1208 C CA . ASN B 1 83 ? -40.268 19.087 12.515 1.00 78.61 63 ASN B CA 1
ATOM 1209 C C . ASN B 1 83 ? -40.396 17.584 12.279 1.00 75.35 63 ASN B C 1
ATOM 1210 O O . ASN B 1 83 ? -41.244 16.917 12.868 1.00 87.07 63 ASN B O 1
ATOM 1212 N N . ASP B 1 84 ? -39.560 17.069 11.390 1.00 53.49 64 ASP B N 1
ATOM 1213 C CA . ASP B 1 84 ? -39.581 15.663 10.990 1.00 51.82 64 ASP B CA 1
ATOM 1214 C C . ASP B 1 84 ? -38.574 14.762 11.726 1.00 48.42 64 ASP B C 1
ATOM 1215 O O . ASP B 1 84 ? -38.332 13.631 11.308 1.00 49.63 64 ASP B O 1
ATOM 1220 N N . GLY B 1 85 ? -37.945 15.288 12.772 1.00 58.30 65 GLY B N 1
ATOM 1221 C CA . GLY B 1 85 ? -36.893 14.583 13.495 1.00 62.11 65 GLY B CA 1
ATOM 1222 C C . GLY B 1 85 ? -37.154 13.133 13.881 1.00 53.58 65 GLY B C 1
ATOM 1223 O O . GLY B 1 85 ? -36.239 12.300 13.841 1.00 52.21 65 GLY B O 1
ATOM 1224 N N . ARG B 1 86 ? -38.386 12.813 14.256 1.00 47.48 66 ARG B N 1
ATOM 1225 C CA . ARG B 1 86 ? -38.705 11.441 14.634 1.00 54.24 66 ARG B CA 1
ATOM 1226 C C . ARG B 1 86 ? -38.566 10.505 13.436 1.00 50.54 66 ARG B C 1
ATOM 1227 O O . ARG B 1 86 ? -37.885 9.468 13.511 1.00 49.46 66 ARG B O 1
ATOM 1229 N N . ARG B 1 87 ? -39.204 10.870 12.328 1.00 45.77 67 ARG B N 1
ATOM 1230 C CA . ARG B 1 87 ? -39.167 10.023 11.142 1.00 49.96 67 ARG B CA 1
ATOM 1231 C C . ARG B 1 87 ? -37.717 9.931 10.652 1.00 46.96 67 ARG B C 1
ATOM 1232 O O . ARG B 1 87 ? -37.268 8.890 10.148 1.00 45.44 67 ARG B O 1
ATOM 1234 N N . LEU B 1 88 ? -36.976 11.015 10.840 1.00 45.73 68 LEU B N 1
ATOM 1235 C CA . LEU B 1 88 ? -35.569 11.038 10.469 1.00 52.97 68 LEU B CA 1
ATOM 1236 C C . LEU B 1 88 ? -34.781 10.056 11.304 1.00 54.23 68 LEU B C 1
ATOM 1237 O O . LEU B 1 88 ? -33.919 9.348 10.781 1.00 47.59 68 LEU B O 1
ATOM 1242 N N . GLN B 1 89 ? -35.068 10.023 12.603 1.00 57.62 69 GLN B N 1
ATOM 1243 C CA . GLN B 1 89 ? -34.440 9.051 13.497 1.00 59.32 69 GLN B CA 1
ATOM 1244 C C . GLN B 1 89 ? -34.776 7.623 13.061 1.00 58.55 69 GLN B C 1
ATOM 1245 O O . GLN B 1 89 ? -33.895 6.769 12.948 1.00 48.50 69 GLN B O 1
ATOM 1251 N N . GLU B 1 90 ? -36.053 7.365 12.804 1.00 59.62 70 GLU B N 1
ATOM 1252 C CA . GLU B 1 90 ? -36.438 6.060 12.284 1.00 57.45 70 GLU B CA 1
ATOM 1253 C C . GLU B 1 90 ? -35.544 5.717 11.088 1.00 57.96 70 GLU B C 1
ATOM 1254 O O . GLU B 1 90 ? -34.960 4.623 11.030 1.00 56.97 70 GLU B O 1
ATOM 1256 N N . THR B 1 91 ? -35.434 6.658 10.143 1.00 63.91 71 THR B N 1
ATOM 1257 C CA . THR B 1 91 ? -34.602 6.462 8.943 1.00 66.07 71 THR B CA 1
ATOM 1258 C C . THR B 1 91 ? -33.141 6.186 9.303 1.00 62.98 71 THR B C 1
ATOM 1259 O O . THR B 1 91 ? -32.510 5.253 8.785 1.00 57.42 71 THR B O 1
ATOM 1263 N N . LEU B 1 92 ? -32.610 7.008 10.201 1.00 60.38 72 LEU B N 1
ATOM 1264 C CA . LEU B 1 92 ? -31.221 6.895 10.604 1.00 53.17 72 LEU B CA 1
ATOM 1265 C C . LEU B 1 92 ? -30.981 5.518 11.201 1.00 57.80 72 LEU B C 1
ATOM 1266 O O . LEU B 1 92 ? -29.956 4.895 10.932 1.00 67.60 72 LEU B O 1
ATOM 1271 N N . ALA B 1 93 ? -31.941 5.025 11.979 1.00 53.06 73 ALA B N 1
ATOM 1272 C CA . ALA B 1 93 ? -31.841 3.688 12.542 1.00 51.48 73 ALA B CA 1
ATOM 1273 C C . ALA B 1 93 ? -31.826 2.665 11.422 1.00 54.55 73 ALA B C 1
ATOM 1274 O O . ALA B 1 93 ? -30.914 1.844 11.338 1.00 53.26 73 ALA B O 1
ATOM 1276 N N . GLU B 1 94 ? -32.830 2.715 10.551 1.00 55.66 74 GLU B N 1
ATOM 1277 C CA . GLU B 1 94 ? -32.878 1.764 9.444 1.00 56.11 74 GLU B CA 1
ATOM 1278 C C . GLU B 1 94 ? -31.541 1.756 8.714 1.00 57.45 74 GLU B C 1
ATOM 1279 O O . GLU B 1 94 ? -31.115 0.728 8.203 1.00 47.98 74 GLU B O 1
ATOM 1285 N N . LEU B 1 95 ? -30.881 2.907 8.642 1.00 74.31 75 LEU B N 1
ATOM 1286 C CA . LEU B 1 95 ? -29.572 2.955 7.995 1.00 74.36 75 LEU B CA 1
ATOM 1287 C C . LEU B 1 95 ? -28.442 2.340 8.813 1.00 75.90 75 LEU B C 1
ATOM 1288 O O . LEU B 1 95 ? -27.839 1.356 8.391 1.00 79.04 75 LEU B O 1
ATOM 1293 N N . THR B 1 96 ? -28.138 2.939 9.961 1.00 62.23 76 THR B N 1
ATOM 1294 C CA . THR B 1 96 ? -26.896 2.637 10.668 1.00 63.85 76 THR B CA 1
ATOM 1295 C C . THR B 1 96 ? -26.967 1.473 11.662 1.00 76.54 76 THR B C 1
ATOM 1296 O O . THR B 1 96 ? -25.930 0.992 12.124 1.00 77.07 76 THR B O 1
ATOM 1300 N N . GLY B 1 97 ? -28.171 1.031 12.005 1.00 87.16 77 GLY B N 1
ATOM 1301 C CA . GLY B 1 97 ? -28.327 -0.083 12.922 1.00 83.55 77 GLY B CA 1
ATOM 1302 C C . GLY B 1 97 ? -28.706 0.332 14.330 1.00 82.87 77 GLY B C 1
ATOM 1303 O O . GLY B 1 97 ? -29.078 -0.503 15.153 1.00 91.41 77 GLY B O 1
ATOM 1304 N N . ALA B 1 98 ? -28.621 1.624 14.611 1.00 67.71 78 ALA B N 1
ATOM 1305 C CA . ALA B 1 98 ? -28.963 2.139 15.927 1.00 56.78 78 ALA B CA 1
ATOM 1306 C C . ALA B 1 98 ? -29.703 3.466 15.793 1.00 67.29 78 ALA B C 1
ATOM 1307 O O . ALA B 1 98 ? -29.520 4.180 14.803 1.00 74.36 78 ALA B O 1
ATOM 1309 N N . ARG B 1 99 ? -30.562 3.780 16.760 1.00 68.83 79 ARG B N 1
ATOM 1310 C CA . ARG B 1 99 ? -31.350 5.020 16.714 1.00 77.81 79 ARG B CA 1
ATOM 1311 C C . ARG B 1 99 ? -30.824 6.186 17.576 1.00 79.58 79 ARG B C 1
ATOM 1312 O O . ARG B 1 99 ? -31.440 7.251 17.615 1.00 71.97 79 ARG B O 1
ATOM 1316 N N . THR B 1 100 ? -29.703 5.989 18.265 1.00 81.44 80 THR B N 1
ATOM 1317 C CA . THR B 1 100 ? -29.199 6.994 19.211 1.00 79.40 80 THR B CA 1
ATOM 1318 C C . THR B 1 100 ? -28.505 8.172 18.514 1.00 79.14 80 THR B C 1
ATOM 1319 O O . THR B 1 100 ? -28.060 8.053 17.377 1.00 80.98 80 THR B O 1
ATOM 1323 N N . VAL B 1 101 ? -28.408 9.306 19.205 1.00 69.06 81 VAL B N 1
ATOM 1324 C CA . VAL B 1 101 ? -27.646 10.446 18.699 1.00 58.90 81 VAL B CA 1
ATOM 1325 C C . VAL B 1 101 ? -26.427 10.646 19.565 1.00 56.84 81 VAL B C 1
ATOM 1326 O O . VAL B 1 101 ? -26.424 10.252 20.730 1.00 71.93 81 VAL B O 1
ATOM 1330 N N . PRO B 1 102 ? -25.366 11.227 18.996 1.00 46.08 82 PRO B N 1
ATOM 1331 C CA . PRO B 1 102 ? -25.253 11.581 17.581 1.00 52.30 82 PRO B CA 1
ATOM 1332 C C . PRO B 1 102 ? -25.235 10.367 16.673 1.00 56.81 82 PRO B C 1
ATOM 1333 O O . PRO B 1 102 ? -24.940 9.254 17.121 1.00 60.91 82 PRO B O 1
ATOM 1337 N N . ARG B 1 103 ? -25.564 10.584 15.407 1.00 55.78 83 ARG B N 1
ATOM 1338 C CA . ARG B 1 103 ? -25.183 9.637 14.371 1.00 56.03 83 ARG B CA 1
ATOM 1339 C C . ARG B 1 103 ? -24.260 10.391 13.454 1.00 52.78 83 ARG B C 1
ATOM 1340 O O . ARG B 1 103 ? -24.632 11.418 12.876 1.00 54.76 83 ARG B O 1
ATOM 1348 N N . VAL B 1 104 ? -23.037 9.888 13.368 1.00 51.95 84 VAL B N 1
ATOM 1349 C CA . VAL B 1 104 ? -21.932 10.628 12.788 1.00 52.92 84 VAL B CA 1
ATOM 1350 C C . VAL B 1 104 ? -21.430 9.974 11.518 1.00 51.39 84 VAL B C 1
ATOM 1351 O O . VAL B 1 104 ? -21.037 8.809 11.529 1.00 50.44 84 VAL B O 1
ATOM 1355 N N . PHE B 1 105 ? -21.411 10.743 10.435 1.00 39.82 85 PHE B N 1
ATOM 1356 C CA . PHE B 1 105 ? -20.886 10.260 9.171 1.00 37.61 85 PHE B CA 1
ATOM 1357 C C . PHE B 1 105 ? -19.615 11.004 8.799 1.00 42.03 85 PHE B C 1
ATOM 1358 O O . PHE B 1 105 ? -19.521 12.220 8.982 1.00 45.34 85 PHE B O 1
ATOM 1366 N N . ILE B 1 106 ? -18.637 10.272 8.281 1.00 40.15 86 ILE B N 1
ATOM 1367 C CA . ILE B 1 106 ? -17.495 10.886 7.616 1.00 47.63 86 ILE B CA 1
ATOM 1368 C C . ILE B 1 106 ? -17.319 10.259 6.239 1.00 49.75 86 ILE B C 1
ATOM 1369 O O . ILE B 1 106 ? -17.365 9.041 6.093 1.00 53.75 86 ILE B O 1
ATOM 1374 N N . ASN B 1 107 ? -17.121 11.093 5.226 1.00 39.97 87 ASN B N 1
ATOM 1375 C CA . ASN B 1 107 ? -16.944 10.591 3.880 1.00 44.73 87 ASN B CA 1
ATOM 1376 C C . ASN B 1 107 ? -18.068 9.638 3.504 1.00 48.56 87 ASN B C 1
ATOM 1377 O O . ASN B 1 107 ? -17.825 8.563 2.963 1.00 61.10 87 ASN B O 1
ATOM 1382 N N . GLY B 1 108 ? -19.298 10.019 3.814 1.00 43.75 88 GLY B N 1
ATOM 1383 C CA . GLY B 1 108 ? -20.445 9.248 3.379 1.00 42.36 88 GLY B CA 1
ATOM 1384 C C . GLY B 1 108 ? -20.752 8.022 4.217 1.00 49.42 88 GLY B C 1
ATOM 1385 O O . GLY B 1 108 ? -21.796 7.400 4.023 1.00 55.76 88 GLY B O 1
ATOM 1386 N N . GLN B 1 109 ? -19.866 7.668 5.146 1.00 52.86 89 GLN B N 1
ATOM 1387 C CA . GLN B 1 109 ? -20.034 6.440 5.924 1.00 54.58 89 GLN B CA 1
ATOM 1388 C C . GLN B 1 109 ? -20.208 6.745 7.413 1.00 53.32 89 GLN B C 1
ATOM 1389 O O . GLN B 1 109 ? -19.495 7.577 7.973 1.00 41.73 89 GLN B O 1
ATOM 1395 N N . CYS B 1 110 ? -21.166 6.078 8.053 1.00 55.55 90 CYS B N 1
ATOM 1396 C CA . CYS B 1 110 ? -21.427 6.314 9.471 1.00 56.57 90 CYS B CA 1
ATOM 1397 C C . CYS B 1 110 ? -20.423 5.600 10.360 1.00 54.17 90 CYS B C 1
ATOM 1398 O O . CYS B 1 110 ? -20.112 4.439 10.127 1.00 53.65 90 CYS B O 1
ATOM 1401 N N . ILE B 1 111 ? -19.896 6.315 11.353 1.00 56.54 91 ILE B N 1
ATOM 1402 C CA . ILE B 1 111 ? -18.984 5.748 12.346 1.00 60.38 91 ILE B CA 1
ATOM 1403 C C . ILE B 1 111 ? -19.645 5.403 13.681 1.00 64.14 91 ILE B C 1
ATOM 1404 O O . ILE B 1 111 ? -18.964 5.013 14.626 1.00 63.75 91 ILE B O 1
ATOM 1409 N N . GLY B 1 112 ? -20.961 5.550 13.758 1.00 64.18 92 GLY B N 1
ATOM 1410 C CA . GLY B 1 112 ? -21.671 5.376 15.011 1.00 66.79 92 GLY B CA 1
ATOM 1411 C C . GLY B 1 112 ? -21.897 6.659 15.794 1.00 67.44 92 GLY B C 1
ATOM 1412 O O . GLY B 1 112 ? -22.130 7.708 15.199 1.00 66.60 92 GLY B O 1
ATOM 1413 N N . GLY B 1 113 ? -21.899 6.559 17.126 1.00 67.00 93 GLY B N 1
ATOM 1414 C CA . GLY B 1 113 ? -22.177 7.692 17.998 1.00 61.27 93 GLY B CA 1
ATOM 1415 C C . GLY B 1 113 ? -20.944 8.450 18.476 1.00 62.67 93 GLY B C 1
ATOM 1416 O O . GLY B 1 113 ? -19.865 8.354 17.884 1.00 56.53 93 GLY B O 1
ATOM 1417 N N . GLY B 1 114 ? -21.112 9.202 19.565 1.00 64.52 94 GLY B N 1
ATOM 1418 C CA . GLY B 1 114 ? -20.080 10.095 20.070 1.00 62.24 94 GLY B CA 1
ATOM 1419 C C . GLY B 1 114 ? -18.899 9.428 20.755 1.00 69.07 94 GLY B C 1
ATOM 1420 O O . GLY B 1 114 ? -17.739 9.790 20.501 1.00 68.92 94 GLY B O 1
ATOM 1421 N N . SER B 1 115 ? -19.178 8.475 21.643 1.00 76.56 95 SER B N 1
ATOM 1422 C CA . SER B 1 115 ? -18.112 7.722 22.301 1.00 71.62 95 SER B CA 1
ATOM 1423 C C . SER B 1 115 ? -17.233 7.096 21.221 1.00 72.74 95 SER B C 1
ATOM 1424 O O . SER B 1 115 ? -16.003 7.130 21.325 1.00 62.88 95 SER B O 1
ATOM 1426 N N . ASP B 1 116 ? -17.884 6.549 20.187 1.00 70.50 96 ASP B N 1
ATOM 1427 C CA . ASP B 1 116 ? -17.213 6.012 18.995 1.00 71.52 96 ASP B CA 1
ATOM 1428 C C . ASP B 1 116 ? -16.235 7.020 18.396 1.00 70.43 96 ASP B C 1
ATOM 1429 O O . ASP B 1 116 ? -15.080 6.697 18.104 1.00 68.03 96 ASP B O 1
ATOM 1434 N N . THR B 1 117 ? -16.724 8.241 18.196 1.00 61.67 97 THR B N 1
ATOM 1435 C CA . THR B 1 117 ? -15.910 9.325 17.661 1.00 57.51 97 THR B CA 1
ATOM 1436 C C . THR B 1 117 ? -14.705 9.639 18.546 1.00 64.68 97 THR B C 1
ATOM 1437 O O . THR B 1 117 ? -13.565 9.688 18.066 1.00 66.39 97 THR B O 1
ATOM 1441 N N . LYS B 1 118 ? -14.953 9.869 19.832 1.00 71.50 98 LYS B N 1
ATOM 1442 C CA . LYS B 1 118 ? -13.853 10.172 20.740 1.00 76.93 98 LYS B CA 1
ATOM 1443 C C . LYS B 1 118 ? -12.842 9.028 20.713 1.00 76.45 98 LYS B C 1
ATOM 1444 O O . LYS B 1 118 ? -11.646 9.250 20.496 1.00 78.57 98 LYS B O 1
ATOM 1448 N N . GLN B 1 119 ? -13.333 7.804 20.902 1.00 61.73 99 GLN B N 1
ATOM 1449 C CA . GLN B 1 119 ? -12.483 6.623 20.830 1.00 65.33 99 GLN B CA 1
ATOM 1450 C C . GLN B 1 119 ? -11.622 6.717 19.578 1.00 75.59 99 GLN B C 1
ATOM 1451 O O . GLN B 1 119 ? -10.402 6.792 19.664 1.00 80.76 99 GLN B O 1
ATOM 1457 N N . LEU B 1 120 ? -12.259 6.726 18.412 1.00 86.81 100 LEU B N 1
ATOM 1458 C CA . LEU B 1 120 ? -11.526 6.803 17.156 1.00 85.83 100 LEU B CA 1
ATOM 1459 C C . LEU B 1 120 ? -10.509 7.935 17.174 1.00 84.43 100 LEU B C 1
ATOM 1460 O O . LEU B 1 120 ? -9.443 7.817 16.577 1.00 85.45 100 LEU B 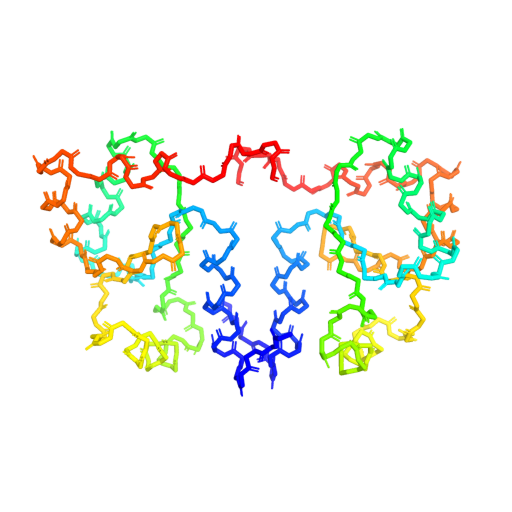O 1
ATOM 1465 N N . HIS B 1 121 ? -10.839 9.041 17.833 1.00 77.56 101 HIS B N 1
ATOM 1466 C CA . HIS B 1 121 ? -9.897 10.158 17.905 1.00 78.29 101 HIS B CA 1
ATOM 1467 C C . HIS B 1 121 ? -8.667 9.821 18.725 1.00 79.26 101 HIS B C 1
ATOM 1468 O O . HIS B 1 121 ? -7.546 10.150 18.338 1.00 76.79 101 HIS B O 1
ATOM 1475 N N . GLN B 1 122 ? -8.885 9.197 19.877 1.00 86.54 102 GLN B N 1
ATOM 1476 C CA . GLN B 1 122 ? -7.782 8.791 20.747 1.00 85.90 102 GLN B CA 1
ATOM 1477 C C . GLN B 1 122 ? -6.919 7.713 20.090 1.00 85.24 102 GLN B C 1
ATOM 1478 O O . GLN B 1 122 ? -5.710 7.660 20.305 1.00 89.39 102 GLN B O 1
ATOM 1484 N N . GLN B 1 123 ? -7.550 6.871 19.279 1.00 71.90 103 GLN B N 1
ATOM 1485 C CA . GLN B 1 123 ? -6.857 5.823 18.547 1.00 71.69 103 GLN B CA 1
ATOM 1486 C C . GLN B 1 123 ? -6.037 6.417 17.396 1.00 84.04 103 GLN B C 1
ATOM 1487 O O . GLN B 1 123 ? -5.303 5.708 16.713 1.00 84.43 103 GLN B O 1
ATOM 1490 N N . GLY B 1 124 ? -6.170 7.722 17.180 1.00 109.37 104 GLY B N 1
ATOM 1491 C CA . GLY B 1 124 ? -5.466 8.397 16.103 1.00 115.86 104 GLY B CA 1
ATOM 1492 C C . GLY B 1 124 ? -6.119 8.155 14.755 1.00 120.65 104 GLY B C 1
ATOM 1493 O O . GLY B 1 124 ? -5.620 8.598 13.720 1.00 118.27 104 GLY B O 1
ATOM 1494 N N . LYS B 1 125 ? -7.246 7.449 14.779 1.00 131.93 105 LYS B N 1
ATOM 1495 C CA . LYS B 1 125 ? -7.931 7.009 13.567 1.00 132.84 105 LYS B CA 1
ATOM 1496 C C . LYS B 1 125 ? -8.813 8.066 12.893 1.00 125.67 105 LYS B C 1
ATOM 1497 O O . LYS B 1 125 ? -9.062 7.989 11.690 1.00 131.09 105 LYS B O 1
ATOM 1499 N N . LEU B 1 126 ? -9.300 9.035 13.657 1.00 94.47 106 LEU B N 1
ATOM 1500 C CA . LEU B 1 126 ? -10.294 9.980 13.139 1.00 85.09 106 LEU B CA 1
ATOM 1501 C C . LEU B 1 126 ? -9.828 10.784 11.919 1.00 87.89 106 LEU B C 1
ATOM 1502 O O . LEU B 1 126 ? -10.366 10.624 10.826 1.00 88.40 106 LEU B O 1
ATOM 1507 N N . LEU B 1 127 ? -8.835 11.648 12.115 1.00 97.80 107 LEU B N 1
ATOM 1508 C CA . LEU B 1 127 ? -8.350 12.558 11.071 1.00 97.45 107 LEU B CA 1
ATOM 1509 C C . LEU B 1 127 ? -8.114 11.875 9.720 1.00 88.50 107 LEU B C 1
ATOM 1510 O O . LEU B 1 127 ? -8.470 12.418 8.670 1.00 88.27 107 LEU B O 1
ATOM 1513 N N . PRO B 1 128 ? -7.504 10.684 9.741 1.00 69.47 108 PRO B N 1
ATOM 1514 C CA . PRO B 1 128 ? -7.238 9.943 8.507 1.00 63.41 108 PRO B CA 1
ATOM 1515 C C . PRO B 1 128 ? -8.501 9.664 7.701 1.00 58.26 108 PRO B C 1
ATOM 1516 O O . PRO B 1 128 ? -8.450 9.724 6.475 1.00 62.67 108 PRO B O 1
ATOM 1520 N N . LEU B 1 129 ? -9.603 9.343 8.371 1.00 54.97 109 LEU B N 1
ATOM 1521 C CA . LEU B 1 129 ? -10.874 9.137 7.689 1.00 58.36 109 LEU B CA 1
ATOM 1522 C C . LEU B 1 129 ? -11.288 10.404 6.953 1.00 61.83 109 LEU B C 1
ATOM 1523 O O . LEU B 1 129 ? -11.733 10.358 5.809 1.00 67.01 109 LEU B O 1
ATOM 1528 N N . ILE B 1 130 ? -11.134 11.530 7.640 1.00 60.48 110 ILE B N 1
ATOM 1529 C CA . ILE B 1 130 ? -11.490 12.841 7.123 1.00 61.77 110 ILE B CA 1
ATOM 1530 C C . ILE B 1 130 ? -10.613 13.238 5.947 1.00 65.08 110 ILE B C 1
ATOM 1531 O O . ILE B 1 130 ? -11.083 13.840 4.987 1.00 55.01 110 ILE B O 1
ATOM 1536 N N . GLU B 1 131 ? -9.328 12.924 6.036 1.00 70.38 111 GLU B N 1
ATOM 1537 C CA . GLU B 1 131 ? -8.414 13.251 4.954 1.00 71.54 111 GLU B CA 1
ATOM 1538 C C . GLU B 1 131 ? -8.804 12.531 3.663 1.00 70.23 111 GLU B C 1
ATOM 1539 O O . GLU B 1 131 ? -8.420 12.962 2.578 1.00 75.96 111 GLU B O 1
ATOM 1545 N N . GLN B 1 132 ? -9.579 11.455 3.771 1.00 57.58 112 GLN B N 1
ATOM 1546 C CA . GLN B 1 132 ? -9.975 10.692 2.587 1.00 50.19 112 GLN B CA 1
ATOM 1547 C C . GLN B 1 132 ? -11.031 11.423 1.756 1.00 56.73 112 GLN B C 1
ATOM 1548 O O . GLN B 1 132 ? -11.330 11.008 0.635 1.00 53.91 112 GLN B O 1
ATOM 1550 N N . CYS B 1 133 ? -11.585 12.508 2.302 1.00 58.48 113 CYS B N 1
ATOM 1551 C CA . CYS B 1 133 ? -12.596 13.307 1.601 1.00 53.22 113 CYS B CA 1
ATOM 1552 C C . CYS B 1 133 ? -12.025 14.111 0.417 1.00 58.04 113 CYS B C 1
ATOM 1553 O O . CYS B 1 133 ? -10.828 14.392 0.362 1.00 50.79 113 CYS B O 1
ATOM 1556 N N . ARG B 1 134 ? -12.904 14.483 -0.517 1.00 65.13 114 ARG B N 1
ATOM 1557 C CA . ARG B 1 134 ? -12.521 15.196 -1.740 1.00 65.36 114 ARG B CA 1
ATOM 1558 C C . ARG B 1 134 ? -11.778 16.521 -1.498 1.00 70.00 114 ARG B C 1
ATOM 1559 O O . ARG B 1 134 ? -12.101 17.264 -0.574 1.00 65.31 114 ARG B O 1
ATOM 1563 N N . PRO B 1 135 ? -10.802 16.831 -2.370 1.00 80.37 115 PRO B N 1
ATOM 1564 C CA . PRO B 1 135 ? -9.837 17.939 -2.310 1.00 79.44 115 PRO B CA 1
ATOM 1565 C C . PRO B 1 135 ? -10.439 19.338 -2.299 1.00 79.47 115 PRO B C 1
ATOM 1566 O O . PRO B 1 135 ? -9.708 20.304 -2.070 1.00 90.42 115 PRO B O 1
ATOM 1570 N N . CYS B 1 136 ? -11.732 19.441 -2.577 1.00 59.44 116 CYS B N 1
ATOM 1571 C CA . CYS B 1 136 ? -12.443 20.722 -2.560 1.00 48.09 116 CYS B CA 1
ATOM 1572 C C . CYS B 1 136 ? -12.399 21.523 -3.859 1.00 46.40 116 CYS B C 1
ATOM 1573 O O . CYS B 1 136 ? -13.235 22.396 -4.071 1.00 41.62 116 CYS B O 1
ATOM 1576 N N . CYS B 1 137 ? -11.465 21.211 -4.745 1.00 54.80 117 CYS B N 1
ATOM 1577 C CA . CYS B 1 137 ? -11.470 21.812 -6.069 1.00 57.03 117 CYS B CA 1
ATOM 1578 C C . CYS B 1 137 ? -12.161 20.819 -6.990 1.00 54.53 117 CYS B C 1
ATOM 1579 O O . CYS B 1 137 ? -12.344 21.078 -8.184 1.00 43.88 117 CYS B O 1
ATOM 1582 N N . LEU B 1 138 ? -12.540 19.682 -6.403 1.00 57.01 118 LEU B N 1
ATOM 1583 C CA . LEU B 1 138 ? -13.378 18.686 -7.057 1.00 58.78 118 LEU B CA 1
ATOM 1584 C C . LEU B 1 138 ? -14.761 18.630 -6.399 1.00 57.68 118 LEU B C 1
ATOM 1585 O O . LEU B 1 138 ? -15.530 19.596 -6.428 1.00 57.25 118 LEU B O 1
#

InterPro domains:
  IPR002109 Glutaredoxin [PF00462] (29-91)
  IPR011767 Glutaredoxin active site [PS00195] (31-46)
  IPR011899 Glutaredoxin, eukaryotic/virial [TIGR02180] (29-108)
  IPR014025 Glutaredoxin subgroup [PR00160] (29-47)
  IPR014025 Glutaredoxin subgroup [PR00160] (74-87)
  IPR014025 Glutaredoxin subgroup [PR00160] (88-101)
  IPR036249 Thioredoxin-like superfamily [SSF52833] (18-113)

Secondary structure (DSSP, 8-state):
----SSHHHHHHHHHHHH-SEEEEE-TT-HHHHHHHHHHHHHT---EEEETTSSTTHHHHHHHHHHHHS--PSPEEEETTEEEESHHHHHHHHHTT-HHHHHHTSPPTT-/---SSHHHHHHHHHHHH-SEEEEE-SS-HHHHHHHHHHHHHT---EEEESSSSTTHHHHHHHHHHHHS---S-EEEETTEEEESHHHHHHHHHTT-HHHHHHTS--S--

B-factor: mean 45.47, std 19.81, range [4.58, 134.95]

Foldseek 3Di:
DDADPDPLRRVVQVQLQVWQKEWEAAPPDPLSVLLVVVCVVVVHDGHYDHLVPDPCSVVNLVVCCVVPVHSDGTFMHGNSRTQGTSVSSVVCVVVVNVVVSNVPHDDPVD/DADDDPLLRVLQVQLQPWQKEWEAAPPDPLSVLQVVLCVVVVHDYYYHHLVPDPCSVVNLVVLCVPPVDSDGTFMDGPSHTQGTRVSNVVCVVVVNNVVSSVVDDPVVD

Radius of gyration: 19.11 Å; Cα contacts (8 Å, |Δi|>4): 372; chains: 2; bounding box: 39×44×52 Å